Protein AF-A0AAF0BVF0-F1 (afdb_monomer_lite)

Foldseek 3Di:
DPDDLQLLADDLVLLVLLCVQLVHDLQDWLLRLLQSCLQRAWAWPQQVVVQLVVVHQRDQLHLRVLSCLSSVCVVVVHFHEHHYQRNQASVSSNNNVSSVKRKFKFKKAWDDPPGFPGDIHIWIWTATPVGIWIGRSNQSDIWHEADPAQDWTDDQQKIKHQDPDPVRWIKIWGGDQQDPDITIITTPGGGDHSVRSSVSSVCCSPGDPRPPWIKIWRNHPQKIKMKTADPVAWIKIWIFGDPDRRHRGDTPIDTGRHDVRRQCVSCVVSVGRHD

Secondary structure (DSSP, 8-state):
-PPPS-TT---HHHHHHHHHHHT--TTS-HHHHHHHHHHHS-EESHHHHHHHHTT-PPS-S-HHHHHHHHHHHHHTTPPBPPB-HHHHHHHHHHHHHHTT--EEEEEEEE-STT--SS-EEEEEEEEETTEEEEEETTTTEEEEPP-STT-EEEETTEEEEE--STT--EEEEE--TTSSS-EEEEEEEEEE-HHHHHHHHHHHHHT----SS-EEEE--SSEEEEEEE-TTS-EEEEEEE--TTT--PPEEEEEESSHHHHHHHHHHHHTS-B-

pLDDT: mean 86.7, std 14.25, range [41.53, 98.56]

Sequence (275 aa):
MAPSSHPWRIDPGPARDLADLVGWDPTGGVRDLLGALADQVPAGTTAKLEAVAAGAVPPGADPAAVAARILGDRAAARPSPSWSCWALSTVMAALLDLGGRPAVVAALRRVDDRAPAVDLHSVVLTVDDDGPVVCDPYFATAMPGPGEEGREGVHRGARAVRGDEADGRWTYEVTRGWWTGPLRYRVLAPTCDRDDVAALCAVSVTHTGVPPGPCAAFWRTPVAVDAFVHREGGAAVREWRRDGAQGAGEAVRTEHPDWPAAAADLGRRVGVAVA

Structure (mmCIF, N/CA/C/O backbone):
data_AF-A0AAF0BVF0-F1
#
_entry.id   AF-A0AAF0BVF0-F1
#
loop_
_atom_site.group_PDB
_atom_site.id
_atom_site.type_symbol
_atom_site.label_atom_id
_atom_site.label_alt_id
_atom_site.label_comp_id
_atom_site.label_asym_id
_atom_site.label_entity_id
_atom_site.label_seq_id
_atom_site.pdbx_PDB_ins_code
_atom_site.Cartn_x
_atom_site.Cartn_y
_atom_site.Cartn_z
_atom_site.occupancy
_atom_site.B_iso_or_equiv
_atom_site.auth_seq_id
_atom_site.auth_comp_id
_atom_site.auth_asym_id
_atom_site.auth_atom_id
_atom_site.pdbx_PDB_model_num
ATOM 1 N N . MET A 1 1 ? -25.095 -11.048 15.382 1.00 41.53 1 MET A N 1
ATOM 2 C CA . MET A 1 1 ? -23.772 -11.347 15.972 1.00 41.53 1 MET A CA 1
ATOM 3 C C . MET A 1 1 ? -23.073 -10.027 16.209 1.00 41.53 1 MET A C 1
ATOM 5 O O . MET A 1 1 ? -23.153 -9.181 15.329 1.00 41.53 1 MET A O 1
ATOM 9 N N . ALA A 1 2 ? -22.450 -9.823 17.369 1.00 42.38 2 ALA A N 1
ATOM 10 C CA . ALA A 1 2 ? -21.551 -8.684 17.531 1.00 42.38 2 ALA A CA 1
ATOM 11 C C . ALA A 1 2 ? -20.332 -8.905 16.613 1.00 42.38 2 ALA A C 1
ATOM 13 O O . ALA A 1 2 ? -19.835 -10.036 16.574 1.00 42.38 2 ALA A O 1
ATOM 14 N N . PRO A 1 3 ? -19.886 -7.903 15.840 1.00 52.34 3 PRO A N 1
ATOM 15 C CA . PRO A 1 3 ? -18.684 -8.044 15.029 1.00 52.34 3 PRO A CA 1
ATOM 16 C C . PRO A 1 3 ? -17.488 -8.384 15.929 1.00 52.34 3 PRO A C 1
ATOM 18 O O . PRO A 1 3 ? -17.383 -7.878 17.048 1.00 52.34 3 PRO A O 1
ATOM 21 N N . SER A 1 4 ? -16.611 -9.273 15.450 1.00 59.19 4 SER A N 1
ATOM 22 C CA . SER A 1 4 ? -15.326 -9.561 16.099 1.00 59.19 4 SER A CA 1
ATOM 23 C C . SER A 1 4 ? -14.601 -8.245 16.370 1.00 59.19 4 SER A C 1
ATOM 25 O O . SER A 1 4 ? -14.493 -7.415 15.470 1.00 59.19 4 SER A O 1
ATOM 27 N N . SER A 1 5 ? -14.061 -8.063 17.577 1.00 69.62 5 SER A N 1
ATOM 28 C CA . SER A 1 5 ? -13.232 -6.896 17.904 1.00 69.62 5 SER A CA 1
ATOM 29 C C . SER A 1 5 ? -11.911 -6.856 17.120 1.00 69.62 5 SER A C 1
ATOM 31 O O . SER A 1 5 ? -11.193 -5.866 17.201 1.00 69.62 5 SER A O 1
ATOM 33 N N . HIS A 1 6 ? -11.605 -7.913 16.353 1.00 82.38 6 HIS A N 1
ATOM 34 C CA . HIS A 1 6 ? -10.355 -8.105 15.618 1.00 82.38 6 HIS A CA 1
ATOM 35 C C . HIS A 1 6 ? -10.608 -8.724 14.223 1.00 82.38 6 HIS A C 1
ATOM 37 O O . HIS A 1 6 ? -10.237 -9.877 13.979 1.00 82.38 6 HIS A O 1
ATOM 43 N N . PRO A 1 7 ? -11.273 -8.016 13.288 1.00 87.62 7 PRO A N 1
ATOM 44 C CA . PRO A 1 7 ? -11.649 -8.574 11.978 1.00 87.62 7 PRO A CA 1
ATOM 45 C C . PRO A 1 7 ? -10.440 -8.899 11.076 1.00 87.62 7 PRO A C 1
ATOM 47 O O . PRO A 1 7 ? -10.522 -9.740 10.173 1.00 87.62 7 PRO A O 1
ATOM 50 N N . TRP A 1 8 ? -9.295 -8.274 11.359 1.00 95.00 8 TRP A N 1
ATOM 51 C CA . TRP A 1 8 ? -8.063 -8.379 10.574 1.00 95.00 8 TRP A CA 1
ATOM 52 C C . TRP A 1 8 ? -7.005 -9.289 11.192 1.00 95.00 8 TRP A C 1
ATOM 54 O O . TRP A 1 8 ? -5.929 -9.425 10.621 1.00 95.00 8 TRP A O 1
ATOM 64 N N . ARG A 1 9 ? -7.300 -9.937 12.326 1.00 95.12 9 ARG A N 1
ATOM 65 C CA . ARG A 1 9 ? -6.354 -10.846 12.979 1.00 95.12 9 ARG A CA 1
ATOM 66 C C . ARG A 1 9 ? -5.909 -11.955 12.024 1.00 95.12 9 ARG A C 1
ATOM 68 O O . ARG A 1 9 ? -6.737 -12.592 11.363 1.00 95.12 9 ARG A O 1
ATOM 75 N N . ILE A 1 10 ? -4.604 -12.199 12.017 1.00 96.56 10 ILE A N 1
ATOM 76 C CA . ILE A 1 10 ? -3.959 -13.359 11.396 1.00 96.56 10 ILE A CA 1
ATOM 77 C C . ILE A 1 10 ? -3.232 -14.166 12.475 1.00 96.56 10 ILE A C 1
ATOM 79 O O . ILE A 1 10 ? -3.152 -13.741 13.631 1.00 96.56 10 ILE A O 1
ATOM 83 N N . ASP A 1 11 ? -2.706 -15.332 12.109 1.00 97.00 11 ASP A N 1
ATOM 84 C CA . ASP A 1 11 ? -1.968 -16.171 13.049 1.00 97.00 11 ASP A CA 1
ATOM 85 C C . ASP A 1 11 ? -0.745 -15.427 13.632 1.00 97.00 11 ASP A C 1
ATOM 87 O O . ASP A 1 11 ? 0.019 -14.814 12.877 1.00 97.00 11 ASP A O 1
ATOM 91 N N . PRO A 1 12 ? -0.500 -15.495 14.960 1.00 95.81 12 PRO A N 1
ATOM 92 C CA . PRO A 1 12 ? 0.579 -14.737 15.597 1.00 95.81 12 PRO A CA 1
ATOM 93 C C . PRO A 1 12 ? 1.987 -15.054 15.082 1.00 95.81 12 PRO A C 1
ATOM 95 O O . PRO A 1 12 ? 2.851 -14.188 15.153 1.00 95.81 12 PRO A O 1
ATOM 98 N N . GLY A 1 13 ? 2.234 -16.277 14.598 1.00 97.62 13 GLY A N 1
ATOM 99 C CA . GLY A 1 13 ? 3.525 -16.670 14.019 1.00 97.62 13 GLY A CA 1
ATOM 100 C C . GLY A 1 13 ? 3.843 -15.857 12.760 1.00 97.62 13 GLY A C 1
ATOM 101 O O . GLY A 1 13 ? 4.721 -15.001 12.821 1.00 97.62 13 GLY A O 1
ATOM 102 N N . PRO A 1 14 ? 3.064 -16.016 11.673 1.00 97.25 14 PRO A N 1
ATOM 103 C CA . PRO A 1 14 ? 3.213 -15.203 10.465 1.00 97.25 14 PRO A CA 1
ATOM 104 C C . PRO A 1 14 ? 3.162 -13.690 10.711 1.00 97.25 14 PRO A C 1
ATOM 106 O O . PRO A 1 14 ? 3.867 -12.942 10.039 1.00 97.25 14 PRO A O 1
ATOM 109 N N . ALA A 1 15 ? 2.356 -13.219 11.672 1.00 97.69 15 ALA A N 1
ATOM 110 C CA . ALA A 1 15 ? 2.331 -11.803 12.034 1.00 97.69 15 ALA A CA 1
ATOM 111 C C . ALA A 1 15 ? 3.684 -11.319 12.583 1.00 97.69 15 ALA A C 1
ATOM 113 O O . ALA A 1 15 ? 4.145 -10.247 12.196 1.00 97.69 15 ALA A O 1
ATOM 114 N N . ARG A 1 16 ? 4.325 -12.101 13.464 1.00 98.31 16 ARG A N 1
ATOM 115 C CA . ARG A 1 16 ? 5.659 -11.791 14.003 1.00 98.31 16 ARG A CA 1
ATOM 116 C C . ARG A 1 16 ? 6.731 -11.883 12.931 1.00 98.31 16 ARG A C 1
ATOM 118 O O . ARG A 1 16 ? 7.514 -10.955 12.813 1.00 98.31 16 ARG A O 1
ATOM 125 N N . ASP A 1 17 ? 6.702 -12.926 12.105 1.00 98.38 17 ASP A N 1
ATOM 126 C CA . ASP A 1 17 ? 7.657 -13.071 11.002 1.00 98.38 17 ASP A CA 1
ATOM 127 C C . ASP A 1 17 ? 7.577 -11.874 10.041 1.00 98.38 17 ASP A C 1
ATOM 129 O O . ASP A 1 17 ? 8.594 -11.386 9.547 1.00 98.38 17 ASP A O 1
ATOM 133 N N . LEU A 1 18 ? 6.363 -11.372 9.783 1.00 98.38 18 LEU A N 1
ATOM 134 C CA . LEU A 1 18 ? 6.165 -10.185 8.961 1.00 98.38 18 LEU A CA 1
ATOM 135 C C . LEU A 1 18 ? 6.635 -8.907 9.667 1.00 98.38 18 LEU A C 1
ATOM 137 O O . LEU A 1 18 ? 7.256 -8.074 9.011 1.00 98.38 18 LEU A O 1
ATOM 141 N N . ALA A 1 19 ? 6.373 -8.757 10.969 1.00 98.31 19 ALA A N 1
ATOM 142 C CA . ALA A 1 19 ? 6.888 -7.645 11.772 1.00 98.31 19 ALA A CA 1
ATOM 143 C C . ALA A 1 19 ? 8.429 -7.608 11.753 1.00 98.31 19 ALA A C 1
ATOM 145 O O . ALA A 1 19 ? 9.016 -6.569 11.447 1.00 98.31 19 ALA A O 1
ATOM 146 N N . ASP A 1 20 ? 9.073 -8.759 11.954 1.00 98.19 20 ASP A N 1
ATOM 147 C CA . ASP A 1 20 ? 10.526 -8.924 11.893 1.00 98.19 20 ASP A CA 1
ATOM 148 C C . ASP A 1 20 ? 11.070 -8.611 10.491 1.00 98.19 20 ASP A C 1
ATOM 150 O O . ASP A 1 20 ? 12.070 -7.904 10.355 1.00 98.19 20 ASP A O 1
ATOM 154 N N . LEU A 1 21 ? 10.393 -9.081 9.432 1.00 97.31 21 LEU A N 1
ATOM 155 C CA . LEU A 1 21 ? 10.769 -8.802 8.043 1.00 97.31 21 LEU A CA 1
ATOM 156 C C . LEU A 1 21 ? 10.768 -7.305 7.746 1.00 97.31 21 LEU A C 1
ATOM 158 O O . LEU A 1 21 ? 11.687 -6.822 7.081 1.00 97.31 21 LEU A O 1
ATOM 162 N N . VAL A 1 22 ? 9.737 -6.582 8.196 1.00 96.50 22 VAL A N 1
ATOM 163 C CA . VAL A 1 22 ? 9.644 -5.137 7.949 1.00 96.50 22 VAL A CA 1
ATOM 164 C C . VAL A 1 22 ? 10.507 -4.320 8.916 1.00 96.50 22 VAL A C 1
ATOM 166 O O . VAL A 1 22 ? 10.733 -3.138 8.673 1.00 96.50 22 VAL A O 1
ATOM 169 N N . GLY A 1 23 ? 11.026 -4.945 9.979 1.00 97.19 23 GLY A N 1
ATOM 170 C CA . GLY A 1 23 ? 11.833 -4.296 11.011 1.00 97.19 23 GLY A CA 1
ATOM 171 C C . GLY A 1 23 ? 11.006 -3.484 12.009 1.00 97.19 23 GLY A C 1
ATOM 172 O O . GLY A 1 23 ? 11.482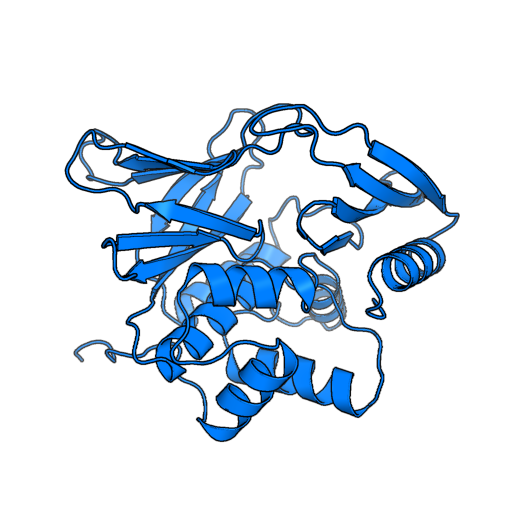 -2.464 12.504 1.00 97.19 23 GLY A O 1
ATOM 173 N N . TRP A 1 24 ? 9.767 -3.900 12.282 1.00 97.75 24 TRP A N 1
ATOM 174 C CA . TRP A 1 24 ? 8.877 -3.237 13.233 1.00 97.75 24 TRP A CA 1
ATOM 175 C C . TRP A 1 24 ? 8.777 -4.012 14.552 1.00 97.75 24 TRP A C 1
ATOM 177 O O . TRP A 1 24 ? 8.473 -5.202 14.562 1.00 97.75 24 TRP A O 1
ATOM 187 N N . ASP A 1 25 ? 8.978 -3.314 15.670 1.00 97.19 25 ASP A N 1
ATOM 188 C CA . ASP A 1 25 ? 8.703 -3.830 17.013 1.00 97.19 25 ASP A CA 1
ATOM 189 C C . ASP A 1 25 ? 7.198 -3.687 17.319 1.00 97.19 25 ASP A C 1
ATOM 191 O O . ASP A 1 25 ? 6.697 -2.561 17.278 1.00 97.19 25 ASP A O 1
ATOM 195 N N . PRO A 1 26 ? 6.465 -4.761 17.678 1.00 96.00 26 PRO A N 1
ATOM 196 C CA . PR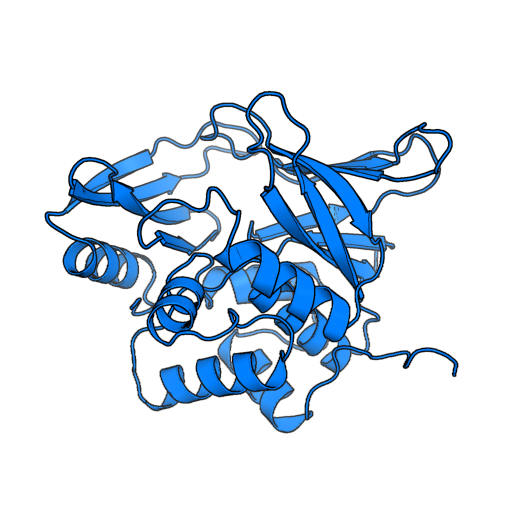O A 1 26 ? 5.041 -4.680 18.020 1.00 96.00 26 PRO A CA 1
ATOM 197 C C . PRO A 1 26 ? 4.692 -3.697 19.149 1.00 96.00 26 PRO A C 1
ATOM 199 O O . PRO A 1 26 ? 3.552 -3.227 19.236 1.00 96.00 26 PRO A O 1
ATOM 202 N N . THR A 1 27 ? 5.658 -3.365 20.009 1.00 95.06 27 THR A N 1
ATOM 203 C CA . THR A 1 27 ? 5.507 -2.338 21.049 1.00 95.06 27 THR A CA 1
ATOM 204 C C . THR A 1 27 ? 5.656 -0.911 20.507 1.00 95.06 27 THR A C 1
ATOM 206 O O . THR A 1 27 ? 5.121 0.020 21.107 1.00 95.06 27 THR A O 1
ATOM 209 N N . GLY A 1 28 ? 6.284 -0.732 19.340 1.00 93.50 28 GLY A N 1
ATOM 210 C CA . GLY A 1 28 ? 6.480 0.552 18.660 1.00 93.50 28 GLY A CA 1
ATOM 211 C C . GLY A 1 28 ? 5.188 1.169 18.121 1.00 93.50 28 GLY A C 1
ATOM 212 O O . GLY A 1 28 ? 4.165 0.494 17.998 1.00 93.50 28 GLY A O 1
ATOM 213 N N . GLY A 1 29 ? 5.226 2.466 17.806 1.00 92.88 29 GLY A N 1
ATOM 214 C CA . GLY A 1 29 ? 4.040 3.254 17.467 1.00 92.88 29 GLY A CA 1
ATOM 215 C C . GLY A 1 29 ? 3.482 2.979 16.068 1.00 92.88 29 GLY A C 1
ATOM 216 O O . GLY A 1 29 ? 4.105 2.336 15.218 1.00 92.88 29 GLY A O 1
ATOM 217 N N . VAL A 1 30 ? 2.299 3.533 15.791 1.00 93.38 30 VAL A N 1
ATOM 218 C CA . VAL A 1 30 ? 1.626 3.381 14.487 1.00 93.38 30 VAL A CA 1
ATOM 219 C C . VAL A 1 30 ? 2.464 3.981 13.350 1.00 93.38 30 VAL A C 1
ATOM 221 O O . VAL A 1 30 ? 2.533 3.432 12.247 1.00 93.38 30 VAL A O 1
ATOM 224 N N . ARG A 1 31 ? 3.128 5.109 13.622 1.00 91.69 31 ARG A N 1
ATOM 225 C CA . ARG A 1 31 ? 4.006 5.789 12.659 1.00 91.69 31 ARG A CA 1
ATOM 226 C C . ARG A 1 31 ? 5.276 4.992 12.360 1.00 91.69 31 ARG A C 1
ATOM 228 O O . ARG A 1 31 ? 5.744 5.040 11.224 1.00 91.69 31 ARG A O 1
ATOM 235 N N . ASP A 1 32 ? 5.785 4.243 13.335 1.00 93.56 32 ASP A N 1
ATOM 236 C CA . ASP A 1 32 ? 6.964 3.390 13.158 1.00 93.56 32 ASP A CA 1
ATOM 237 C C . ASP A 1 32 ? 6.633 2.213 12.237 1.00 93.56 32 ASP A C 1
ATOM 239 O O . ASP A 1 32 ? 7.362 1.961 11.278 1.00 93.56 32 ASP A O 1
ATOM 243 N N . LEU A 1 33 ? 5.478 1.565 12.447 1.00 96.44 33 LEU A N 1
ATOM 244 C CA . LEU A 1 33 ? 4.973 0.521 11.547 1.00 96.44 33 LEU A CA 1
ATOM 245 C C . LEU A 1 33 ? 4.795 1.044 10.119 1.00 96.44 33 LEU A C 1
ATOM 247 O O . LEU A 1 33 ? 5.181 0.390 9.152 1.00 96.44 33 LEU A O 1
ATOM 251 N N . LEU A 1 34 ? 4.199 2.230 9.980 1.00 94.88 34 LEU A N 1
ATOM 252 C CA . LEU A 1 34 ? 3.988 2.853 8.680 1.00 94.88 34 LEU A CA 1
ATOM 253 C C . LEU A 1 34 ? 5.314 3.086 7.939 1.00 94.88 34 LEU A C 1
ATOM 255 O O . LEU A 1 34 ? 5.397 2.808 6.744 1.00 94.88 34 LEU A O 1
ATOM 259 N N . GLY A 1 35 ? 6.332 3.592 8.643 1.00 92.50 35 GLY A N 1
ATOM 260 C CA . GLY A 1 35 ? 7.675 3.785 8.094 1.00 92.50 35 GLY A CA 1
ATOM 261 C C . GLY A 1 35 ? 8.317 2.463 7.674 1.00 92.50 35 GLY A C 1
ATOM 262 O O . GLY A 1 35 ? 8.747 2.334 6.531 1.00 92.50 35 GLY A O 1
ATOM 263 N N . ALA A 1 36 ? 8.283 1.462 8.555 1.00 95.38 36 ALA A N 1
ATOM 264 C CA . ALA A 1 36 ? 8.804 0.121 8.296 1.00 95.38 36 ALA A CA 1
ATOM 265 C C . ALA A 1 36 ? 8.169 -0.529 7.050 1.00 95.38 36 ALA A C 1
ATOM 267 O O . ALA A 1 36 ? 8.873 -1.026 6.168 1.00 95.38 36 ALA A O 1
ATOM 268 N N . LEU A 1 37 ? 6.838 -0.457 6.922 1.00 96.06 37 LEU A N 1
ATOM 269 C CA . LEU A 1 37 ? 6.127 -0.935 5.732 1.00 96.06 37 LEU A CA 1
ATOM 270 C C . LEU A 1 37 ? 6.532 -0.160 4.475 1.00 96.06 37 LEU A C 1
ATOM 272 O O . LEU A 1 37 ? 6.843 -0.784 3.463 1.00 96.06 37 LEU A O 1
ATOM 276 N N . ALA A 1 38 ? 6.561 1.174 4.531 1.00 93.50 38 ALA A N 1
ATOM 277 C CA . ALA A 1 38 ? 6.923 2.017 3.388 1.00 93.50 38 ALA A CA 1
ATOM 278 C C . ALA A 1 38 ? 8.368 1.796 2.910 1.00 93.50 38 ALA A C 1
ATOM 280 O O . ALA A 1 38 ? 8.673 1.995 1.728 1.00 93.50 38 ALA A O 1
ATOM 281 N N . ASP A 1 39 ? 9.249 1.378 3.819 1.00 92.88 39 ASP A N 1
ATOM 282 C CA . ASP A 1 39 ? 10.631 1.051 3.510 1.00 92.88 39 ASP A CA 1
ATOM 283 C C . ASP A 1 39 ? 10.767 -0.338 2.877 1.00 92.88 39 ASP A C 1
ATOM 285 O O . ASP A 1 39 ? 11.573 -0.498 1.960 1.00 92.88 39 ASP A O 1
ATOM 289 N N . GLN A 1 40 ? 9.984 -1.331 3.301 1.00 95.00 40 GLN A N 1
ATOM 290 C CA . GLN A 1 40 ? 10.216 -2.733 2.923 1.00 95.00 40 GLN A CA 1
ATOM 291 C C . GLN A 1 40 ? 9.231 -3.289 1.889 1.00 95.00 40 GLN A C 1
ATOM 293 O O . GLN A 1 40 ? 9.578 -4.220 1.161 1.00 95.00 40 GLN A O 1
ATOM 298 N N . VAL A 1 41 ? 8.028 -2.724 1.780 1.00 96.38 41 VAL A N 1
ATOM 299 C CA . VAL A 1 41 ? 6.941 -3.268 0.958 1.00 96.38 41 VAL A CA 1
ATOM 300 C C . VAL A 1 41 ? 6.514 -2.240 -0.099 1.00 96.38 41 VAL A C 1
ATOM 302 O O . VAL A 1 41 ? 5.985 -1.186 0.256 1.00 96.38 41 VAL A O 1
ATOM 305 N N . PRO A 1 42 ? 6.707 -2.513 -1.405 1.00 96.62 42 PRO A N 1
ATOM 306 C CA . PRO A 1 42 ? 6.350 -1.555 -2.445 1.00 96.62 42 PRO A CA 1
ATOM 307 C C . PRO A 1 42 ? 4.832 -1.388 -2.568 1.00 96.62 42 PRO A C 1
ATOM 309 O O . PRO A 1 42 ? 4.094 -2.364 -2.717 1.00 96.62 42 PRO A O 1
ATOM 312 N N . ALA A 1 43 ? 4.368 -0.141 -2.609 1.00 95.69 43 ALA A N 1
ATOM 313 C CA . ALA A 1 43 ? 2.993 0.202 -2.962 1.00 95.69 43 ALA A CA 1
ATOM 314 C C . ALA A 1 43 ? 2.840 0.262 -4.488 1.00 95.69 43 ALA A C 1
ATOM 316 O O . ALA A 1 43 ? 3.687 0.827 -5.176 1.00 95.69 43 ALA A O 1
ATOM 317 N N . GLY A 1 44 ? 1.778 -0.310 -5.051 1.00 94.44 44 GLY A N 1
ATOM 318 C CA . GLY A 1 44 ? 1.553 -0.274 -6.495 1.00 94.44 44 GLY A CA 1
ATOM 319 C C . GLY A 1 44 ? 0.541 -1.294 -6.999 1.00 94.44 44 GLY A C 1
ATOM 320 O O . GLY A 1 44 ? -0.454 -1.589 -6.336 1.00 94.44 44 GLY A O 1
ATOM 321 N N . THR A 1 45 ? 0.751 -1.779 -8.223 1.00 93.44 45 THR A N 1
ATOM 322 C CA . THR A 1 45 ? -0.279 -2.494 -8.988 1.00 93.44 45 THR A CA 1
ATOM 323 C C . THR A 1 45 ? 0.117 -3.884 -9.473 1.00 93.44 45 THR A C 1
ATOM 325 O O . THR A 1 45 ? -0.762 -4.575 -9.986 1.00 93.44 45 THR A O 1
ATOM 328 N N . THR A 1 46 ? 1.363 -4.348 -9.327 1.00 95.19 46 THR A N 1
ATOM 329 C CA . THR A 1 46 ? 1.779 -5.595 -10.000 1.00 95.19 46 THR A CA 1
ATOM 330 C C . THR A 1 46 ? 1.086 -6.832 -9.430 1.00 95.19 46 THR A C 1
ATOM 332 O O . THR A 1 46 ? 0.557 -7.619 -10.213 1.00 95.19 46 THR A O 1
ATOM 335 N N . ALA A 1 47 ? 0.907 -6.939 -8.105 1.00 95.44 47 ALA A N 1
ATOM 336 C CA . ALA A 1 47 ? 0.129 -8.034 -7.503 1.00 95.44 47 ALA A CA 1
ATOM 337 C C . ALA A 1 47 ? -1.337 -8.043 -7.978 1.00 95.44 47 ALA A C 1
ATOM 339 O O . ALA A 1 47 ? -1.951 -9.097 -8.152 1.00 95.44 47 ALA A O 1
ATOM 340 N N . LYS A 1 48 ? -1.913 -6.853 -8.197 1.00 92.56 48 LYS A N 1
ATOM 341 C CA . LYS A 1 48 ? -3.267 -6.703 -8.743 1.00 92.56 48 LYS A CA 1
ATOM 342 C C . LYS A 1 48 ? -3.322 -7.168 -10.200 1.00 92.56 48 LYS A C 1
ATOM 344 O O . LYS A 1 48 ? -4.237 -7.903 -10.556 1.00 92.56 48 LYS A O 1
ATOM 349 N N . LEU A 1 49 ? -2.375 -6.734 -11.030 1.00 92.00 49 LEU A N 1
ATOM 350 C CA . LEU A 1 49 ? -2.325 -7.081 -12.453 1.00 92.00 49 LEU A CA 1
ATOM 351 C C . LEU A 1 49 ? -2.144 -8.587 -12.664 1.00 92.00 49 LEU A C 1
ATOM 353 O O . LEU A 1 49 ? -2.816 -9.157 -13.518 1.00 92.00 49 LEU A O 1
ATOM 357 N N . GLU A 1 50 ? -1.313 -9.239 -11.852 1.00 93.19 50 GLU A N 1
ATOM 358 C CA . GLU A 1 50 ? -1.167 -10.699 -11.857 1.00 93.19 50 GLU A CA 1
ATOM 359 C C . GLU A 1 50 ? -2.482 -11.418 -11.532 1.00 93.19 50 GLU A C 1
ATOM 361 O O . GLU A 1 50 ? -2.861 -12.353 -12.236 1.00 93.19 50 GLU A O 1
ATOM 366 N N . ALA A 1 51 ? -3.205 -10.969 -10.499 1.00 92.88 51 ALA A N 1
ATOM 367 C CA . ALA A 1 51 ? -4.501 -11.546 -10.146 1.00 92.88 51 ALA A CA 1
ATOM 368 C C . ALA A 1 51 ? -5.518 -11.382 -11.285 1.00 92.88 51 ALA A C 1
ATOM 370 O O . ALA A 1 51 ? -6.187 -12.346 -11.651 1.00 92.88 51 ALA A O 1
ATOM 371 N N . VAL A 1 52 ? -5.581 -10.196 -11.903 1.00 90.69 52 VAL A N 1
ATOM 372 C CA . VAL A 1 52 ? -6.454 -9.942 -13.061 1.00 90.69 52 VAL A CA 1
ATOM 373 C C . VAL A 1 52 ? -6.086 -10.844 -14.240 1.00 90.69 52 VAL A C 1
ATOM 375 O O . VAL A 1 52 ? -6.975 -11.440 -14.847 1.00 90.69 52 VAL A O 1
ATOM 378 N N . ALA A 1 53 ? -4.794 -10.993 -14.544 1.00 90.50 53 ALA A N 1
ATOM 379 C CA . ALA A 1 53 ? -4.322 -11.880 -15.606 1.00 90.50 53 ALA A CA 1
ATOM 380 C C . ALA A 1 53 ? -4.689 -13.353 -15.346 1.00 90.50 53 ALA A C 1
ATOM 382 O O . ALA A 1 53 ? -4.949 -14.097 -16.289 1.00 90.50 53 ALA A O 1
ATOM 383 N N . ALA A 1 54 ? -4.767 -13.757 -14.075 1.00 92.06 54 ALA A N 1
ATOM 384 C CA . ALA A 1 54 ? -5.220 -15.080 -13.652 1.00 92.06 54 ALA A CA 1
ATOM 385 C C . ALA A 1 54 ? -6.756 -15.223 -13.557 1.00 92.06 54 ALA A C 1
ATOM 387 O O . ALA A 1 54 ? -7.240 -16.284 -13.166 1.00 92.06 54 ALA A O 1
ATOM 388 N N . GLY A 1 55 ? -7.534 -14.183 -13.884 1.00 91.00 55 GLY A N 1
ATOM 389 C CA . GLY A 1 55 ? -8.995 -14.193 -13.741 1.00 91.00 55 GLY A CA 1
ATOM 390 C C . GLY A 1 55 ? -9.477 -14.204 -12.284 1.00 91.00 55 GLY A C 1
ATOM 391 O O . GLY A 1 55 ? -10.584 -14.662 -12.008 1.00 91.00 55 GLY A O 1
ATOM 392 N N . ALA A 1 56 ? -8.649 -13.728 -11.352 1.00 92.44 56 ALA A N 1
ATOM 393 C CA . ALA A 1 56 ? -8.908 -13.718 -9.918 1.00 92.44 56 ALA A CA 1
ATOM 394 C C . ALA A 1 56 ? -9.190 -12.304 -9.381 1.00 92.44 56 ALA A C 1
ATOM 396 O O . ALA A 1 56 ? -8.850 -11.287 -9.991 1.00 92.44 56 ALA A O 1
ATOM 397 N N . VAL A 1 57 ? -9.791 -12.241 -8.190 1.00 92.31 57 VAL A N 1
ATOM 398 C CA . VAL A 1 57 ? -9.941 -10.987 -7.442 1.00 92.31 57 VAL A CA 1
ATOM 399 C C . VAL A 1 57 ? -8.571 -10.562 -6.890 1.00 92.31 57 VAL A C 1
ATOM 401 O O . VAL A 1 57 ? -7.853 -11.403 -6.344 1.00 92.31 57 VAL A O 1
ATOM 404 N N . PRO A 1 58 ? -8.188 -9.278 -7.005 1.00 93.12 58 PRO A N 1
ATOM 405 C CA . PRO A 1 58 ? -6.944 -8.764 -6.458 1.00 93.12 58 PRO A CA 1
ATOM 406 C C . PRO A 1 58 ? -6.803 -9.039 -4.958 1.00 93.12 58 PRO A C 1
ATOM 408 O O . PRO A 1 58 ? -7.791 -8.948 -4.222 1.00 93.12 58 PRO A O 1
ATOM 411 N N . PRO A 1 59 ? -5.577 -9.317 -4.482 1.00 94.44 59 PRO A N 1
ATOM 412 C CA . PRO A 1 59 ? -5.337 -9.542 -3.067 1.00 94.44 59 PRO A CA 1
ATOM 413 C C . PRO A 1 59 ? -5.670 -8.282 -2.262 1.00 94.44 59 PRO A C 1
ATOM 415 O O . PRO A 1 59 ? -5.340 -7.163 -2.662 1.00 94.44 59 PRO A O 1
ATOM 418 N N . GLY A 1 60 ? -6.320 -8.476 -1.118 1.00 95.56 60 GLY A N 1
ATOM 419 C CA . GLY A 1 60 ? -6.692 -7.391 -0.212 1.00 95.56 60 GLY A CA 1
ATOM 420 C C . GLY A 1 60 ? -7.549 -7.857 0.956 1.00 95.56 60 GLY A C 1
ATOM 421 O O . GLY A 1 60 ? -7.274 -7.489 2.088 1.00 95.56 60 GLY A O 1
ATOM 422 N N . ALA A 1 61 ? -8.534 -8.721 0.701 1.00 97.00 61 ALA A N 1
ATOM 423 C CA . ALA A 1 61 ? -9.485 -9.177 1.721 1.00 97.00 61 ALA A CA 1
ATOM 424 C C . ALA A 1 61 ? -8.901 -10.175 2.737 1.00 97.00 61 ALA A C 1
ATOM 426 O O . ALA A 1 61 ? -9.403 -10.286 3.854 1.00 97.00 61 ALA A O 1
ATOM 427 N N . ASP A 1 62 ? -7.846 -10.895 2.351 1.00 97.75 62 ASP A N 1
ATOM 428 C CA . ASP A 1 62 ? -7.175 -11.890 3.185 1.00 97.75 62 ASP A CA 1
ATOM 429 C C . ASP A 1 62 ? -5.743 -11.435 3.525 1.00 97.75 62 ASP A C 1
ATOM 431 O O . ASP A 1 62 ? -4.811 -11.690 2.752 1.00 97.75 62 ASP A O 1
ATOM 435 N N . PRO A 1 63 ? -5.537 -10.752 4.669 1.00 97.88 63 PRO A N 1
ATOM 436 C CA . PRO A 1 63 ? -4.202 -10.330 5.081 1.00 97.88 63 PRO A CA 1
ATOM 437 C C . PRO A 1 63 ? -3.262 -11.505 5.381 1.00 97.88 63 PRO A C 1
ATOM 439 O O . PRO A 1 63 ? -2.050 -11.335 5.263 1.00 97.88 63 PRO A O 1
ATOM 442 N N . ALA A 1 64 ? -3.773 -12.697 5.721 1.00 98.25 64 ALA A N 1
ATOM 443 C CA . ALA A 1 64 ? -2.927 -13.863 5.976 1.00 98.25 64 ALA A CA 1
ATOM 444 C C . ALA A 1 64 ? -2.316 -14.381 4.669 1.00 98.25 64 ALA A C 1
ATOM 446 O O . ALA A 1 64 ? -1.115 -14.646 4.615 1.00 98.25 64 ALA A O 1
ATOM 447 N N . ALA A 1 65 ? -3.108 -14.445 3.595 1.00 97.88 65 ALA A N 1
ATOM 448 C CA . ALA A 1 65 ? -2.608 -14.798 2.267 1.00 97.88 65 ALA A CA 1
ATOM 449 C C . ALA A 1 65 ? -1.595 -13.769 1.734 1.00 97.88 65 ALA A C 1
ATOM 451 O O . ALA A 1 65 ? -0.574 -14.150 1.157 1.00 97.88 65 ALA A O 1
ATOM 452 N N . VAL A 1 66 ? -1.842 -12.471 1.958 1.00 98.25 66 VAL A N 1
ATOM 453 C CA . VAL A 1 66 ? -0.891 -11.407 1.590 1.00 98.25 66 VAL A CA 1
ATOM 454 C C . VAL A 1 66 ? 0.419 -11.560 2.368 1.00 98.25 66 VAL A C 1
ATOM 456 O O . VAL A 1 66 ? 1.485 -11.593 1.754 1.00 98.25 66 VAL A O 1
ATOM 459 N N . ALA A 1 67 ? 0.353 -11.724 3.694 1.00 98.25 67 ALA A N 1
ATOM 460 C CA . ALA A 1 67 ? 1.524 -11.924 4.547 1.00 98.25 67 ALA A CA 1
ATOM 461 C C . ALA A 1 67 ? 2.328 -13.168 4.139 1.00 98.25 67 ALA A C 1
ATOM 463 O O . ALA A 1 67 ? 3.542 -13.087 3.950 1.00 98.25 67 ALA A O 1
ATOM 464 N N . ALA A 1 68 ? 1.651 -14.301 3.928 1.00 98.25 68 ALA A N 1
ATOM 465 C CA . ALA A 1 68 ? 2.278 -15.545 3.493 1.00 98.25 68 ALA A CA 1
ATOM 466 C C . ALA A 1 68 ? 3.001 -15.384 2.150 1.00 98.25 68 ALA A C 1
ATOM 468 O O . ALA A 1 68 ? 4.110 -15.894 1.981 1.00 98.25 68 ALA A O 1
ATOM 469 N N . ARG A 1 69 ? 2.411 -14.639 1.206 1.00 97.88 69 ARG A N 1
ATOM 470 C CA . ARG A 1 69 ? 3.055 -14.346 -0.076 1.00 97.88 69 ARG A CA 1
ATOM 471 C C . ARG A 1 69 ? 4.290 -13.460 0.095 1.00 97.88 69 ARG A C 1
ATOM 473 O O . ARG A 1 69 ? 5.333 -13.808 -0.449 1.00 97.88 69 ARG A O 1
ATOM 480 N N . ILE A 1 70 ? 4.212 -12.380 0.875 1.00 97.62 70 ILE A N 1
ATOM 481 C CA . ILE A 1 70 ? 5.366 -11.503 1.154 1.00 97.62 70 ILE A CA 1
ATOM 482 C C . ILE A 1 70 ? 6.522 -12.309 1.765 1.00 97.62 70 ILE A C 1
ATOM 484 O O . ILE A 1 70 ? 7.651 -12.255 1.272 1.00 97.62 70 ILE A O 1
ATOM 488 N N . LEU A 1 71 ? 6.232 -13.098 2.802 1.00 98.00 71 LEU A N 1
ATOM 489 C CA . LEU A 1 71 ? 7.216 -13.935 3.492 1.00 98.00 71 LEU A CA 1
ATOM 490 C C . LEU A 1 71 ? 7.804 -15.006 2.565 1.00 98.00 71 LEU A C 1
ATOM 492 O O . LEU A 1 71 ? 9.021 -15.189 2.514 1.00 98.00 71 LEU A O 1
ATOM 496 N N . GLY A 1 72 ? 6.956 -15.687 1.792 1.00 97.69 72 GLY A N 1
ATOM 497 C CA . GLY A 1 72 ? 7.372 -16.731 0.858 1.00 97.69 72 GLY A CA 1
ATOM 498 C C . GLY A 1 72 ? 8.195 -16.204 -0.319 1.00 97.69 72 GLY A C 1
ATOM 499 O O . GLY A 1 72 ? 9.144 -16.859 -0.752 1.00 97.69 72 GLY A O 1
ATOM 500 N N . ASP A 1 73 ? 7.870 -15.021 -0.844 1.00 96.06 73 ASP A N 1
ATOM 501 C CA . ASP A 1 73 ? 8.663 -14.358 -1.885 1.00 96.06 73 ASP A CA 1
ATOM 502 C C . ASP A 1 73 ? 10.038 -13.960 -1.329 1.00 96.06 73 ASP A C 1
ATOM 504 O O . ASP A 1 73 ? 11.060 -14.250 -1.959 1.00 96.06 73 ASP A O 1
ATOM 508 N N . ARG A 1 74 ? 10.088 -13.421 -0.101 1.00 94.75 74 ARG A N 1
ATOM 509 C CA . ARG A 1 74 ? 11.342 -13.066 0.578 1.00 94.75 74 ARG A CA 1
ATOM 510 C C . ARG A 1 74 ? 12.233 -14.278 0.843 1.00 94.75 74 ARG A C 1
ATOM 512 O O . ARG A 1 74 ? 13.419 -14.229 0.519 1.00 94.75 74 ARG A O 1
ATOM 519 N N . ALA A 1 75 ? 11.677 -15.356 1.392 1.00 96.06 75 ALA A N 1
ATOM 520 C CA . ALA A 1 75 ? 12.416 -16.583 1.693 1.00 96.06 75 ALA A CA 1
ATOM 521 C C . ALA A 1 75 ? 12.991 -17.244 0.428 1.00 96.06 75 ALA A C 1
ATOM 523 O O . ALA A 1 75 ? 14.089 -17.795 0.455 1.00 96.06 75 ALA A O 1
ATOM 524 N N . ALA A 1 76 ? 12.275 -17.143 -0.694 1.00 96.81 76 ALA A N 1
ATOM 525 C CA . ALA A 1 76 ? 12.713 -17.651 -1.991 1.00 96.81 76 ALA A CA 1
ATOM 526 C C . ALA A 1 76 ? 13.600 -16.667 -2.781 1.00 96.81 76 ALA A C 1
ATOM 528 O O . ALA A 1 76 ? 13.902 -16.938 -3.943 1.00 96.81 76 ALA A O 1
ATOM 529 N N . ALA A 1 77 ? 13.979 -15.522 -2.195 1.00 94.62 77 ALA A N 1
ATOM 530 C CA . ALA A 1 77 ? 14.707 -14.438 -2.863 1.00 94.62 77 ALA A CA 1
ATOM 531 C C . ALA A 1 77 ? 14.066 -13.989 -4.195 1.00 94.62 77 ALA A C 1
ATOM 533 O O . ALA A 1 77 ? 14.760 -13.590 -5.134 1.00 94.62 77 ALA A O 1
ATOM 534 N N . ARG A 1 78 ? 12.733 -14.063 -4.288 1.00 96.12 78 ARG A N 1
ATOM 535 C CA . ARG A 1 78 ? 11.976 -13.623 -5.462 1.00 96.12 78 ARG A CA 1
ATOM 536 C C . ARG A 1 78 ? 11.739 -12.112 -5.405 1.00 96.12 78 ARG A C 1
ATOM 538 O O . ARG A 1 78 ? 11.599 -11.563 -4.309 1.00 96.12 78 ARG A O 1
ATOM 545 N N . PRO A 1 79 ? 11.680 -11.432 -6.563 1.00 95.56 79 PRO A N 1
ATOM 546 C CA . PRO A 1 79 ? 11.269 -10.037 -6.607 1.00 95.56 79 PRO A CA 1
ATOM 547 C C . PRO A 1 79 ? 9.884 -9.856 -5.979 1.00 95.56 79 PRO A C 1
ATOM 549 O O . PRO A 1 79 ? 8.976 -10.651 -6.216 1.00 95.56 79 PRO A O 1
ATOM 552 N N . SER A 1 80 ? 9.740 -8.820 -5.158 1.00 94.81 80 SER A N 1
ATOM 553 C CA . SER A 1 80 ? 8.485 -8.497 -4.492 1.00 94.81 80 SER A CA 1
ATOM 554 C C . SER A 1 80 ? 7.518 -7.868 -5.496 1.00 94.81 80 SER A C 1
ATOM 556 O O . SER A 1 80 ? 7.908 -6.922 -6.192 1.00 94.81 80 SER A O 1
ATOM 558 N N . PRO A 1 81 ? 6.261 -8.331 -5.587 1.00 96.69 81 PRO A N 1
ATOM 559 C CA . PRO A 1 81 ? 5.247 -7.566 -6.289 1.00 96.69 81 PRO A CA 1
ATOM 560 C C . PRO A 1 81 ? 4.923 -6.291 -5.496 1.00 96.69 81 PRO A C 1
ATOM 562 O O . PRO A 1 81 ? 5.115 -6.229 -4.283 1.00 96.69 81 PRO A O 1
ATOM 565 N N . SER A 1 82 ? 4.387 -5.279 -6.166 1.00 97.06 82 SER A N 1
ATOM 566 C CA . SER A 1 82 ? 3.838 -4.087 -5.539 1.00 97.06 82 SER A CA 1
ATOM 567 C C . SER A 1 82 ? 2.358 -4.267 -5.208 1.00 97.06 82 SER A C 1
ATOM 569 O O . SER A 1 82 ? 1.591 -4.902 -5.944 1.00 97.06 82 SER A O 1
ATOM 571 N N . TRP A 1 83 ? 1.962 -3.713 -4.066 1.00 97.31 83 TRP A N 1
ATOM 572 C CA . TRP A 1 83 ? 0.702 -4.026 -3.404 1.00 97.31 83 TRP A CA 1
ATOM 573 C C . TRP A 1 83 ? -0.273 -2.857 -3.443 1.00 97.31 83 TRP A C 1
ATOM 575 O O . TRP A 1 83 ? 0.096 -1.701 -3.234 1.00 97.31 83 TRP A O 1
ATOM 585 N N . SER A 1 84 ? -1.544 -3.174 -3.693 1.00 95.62 84 SER A N 1
ATOM 586 C CA . SER A 1 84 ? -2.613 -2.176 -3.708 1.00 95.62 84 SER A CA 1
ATOM 587 C C . SER A 1 84 ? -2.889 -1.622 -2.308 1.00 95.62 84 SER A C 1
ATOM 589 O O . SER A 1 84 ? -2.483 -2.210 -1.302 1.00 95.62 84 SER A O 1
ATOM 591 N N . CYS A 1 85 ? -3.632 -0.516 -2.234 1.00 96.19 85 CYS A N 1
ATOM 592 C CA . CYS A 1 85 ? -4.054 0.057 -0.960 1.00 96.19 85 CYS A CA 1
ATOM 593 C C . CYS A 1 85 ? -4.784 -0.956 -0.077 1.00 96.19 85 CYS A C 1
ATOM 595 O O . CYS A 1 85 ? -4.435 -1.076 1.095 1.00 96.19 85 CYS A O 1
ATOM 597 N N . TRP A 1 86 ? -5.684 -1.764 -0.645 1.00 97.25 86 TRP A N 1
ATOM 598 C CA . TRP A 1 86 ? -6.431 -2.778 0.100 1.00 97.25 86 TRP A CA 1
ATOM 599 C C . TRP A 1 86 ? -5.517 -3.797 0.780 1.00 97.25 86 TRP A C 1
ATOM 601 O O . TRP A 1 86 ? -5.686 -4.068 1.964 1.00 97.25 86 TRP A O 1
ATOM 611 N N . ALA A 1 87 ? -4.523 -4.320 0.056 1.00 97.75 87 ALA A N 1
ATOM 612 C CA . ALA A 1 87 ? -3.564 -5.281 0.599 1.00 97.75 87 ALA A CA 1
ATOM 613 C C . ALA A 1 87 ? -2.712 -4.672 1.720 1.00 97.75 87 ALA A C 1
ATOM 615 O O . ALA A 1 87 ? -2.532 -5.289 2.768 1.00 97.75 87 ALA A O 1
ATOM 616 N N . LEU A 1 88 ? -2.217 -3.448 1.523 1.00 98.31 88 LEU A N 1
ATOM 617 C CA . LEU A 1 88 ? -1.396 -2.774 2.527 1.00 98.31 88 LEU A CA 1
ATOM 618 C C . LEU A 1 88 ? -2.202 -2.384 3.771 1.00 98.31 88 LEU A C 1
ATOM 620 O O . LEU A 1 88 ? -1.712 -2.545 4.887 1.00 98.31 88 LEU A O 1
ATOM 624 N N . SER A 1 89 ? -3.438 -1.904 3.610 1.00 98.50 89 SER A N 1
ATOM 625 C CA . SER A 1 89 ? -4.302 -1.531 4.735 1.00 98.50 89 SER A CA 1
ATOM 626 C C . SER A 1 89 ? -4.680 -2.734 5.597 1.00 98.50 89 SER A C 1
ATOM 628 O O . SER A 1 89 ? -4.630 -2.631 6.821 1.00 98.50 89 SER A O 1
ATOM 630 N N . THR A 1 90 ? -5.023 -3.878 4.999 1.00 98.56 90 THR A N 1
ATOM 631 C CA . THR A 1 90 ? -5.399 -5.068 5.778 1.00 98.56 90 THR A CA 1
ATOM 632 C C . THR A 1 90 ? -4.200 -5.721 6.456 1.00 98.56 90 THR A C 1
ATOM 634 O O . THR A 1 90 ? -4.321 -6.136 7.608 1.00 98.56 90 THR A O 1
ATOM 637 N N . VAL A 1 91 ? -3.024 -5.737 5.815 1.00 98.50 91 VAL A N 1
ATOM 638 C CA . VAL A 1 91 ? -1.765 -6.160 6.455 1.00 98.50 91 VAL A CA 1
ATOM 639 C C . VAL A 1 91 ? -1.394 -5.243 7.618 1.00 98.50 91 VAL A C 1
ATOM 641 O O . VAL A 1 91 ? -1.089 -5.732 8.704 1.00 98.50 91 VAL A O 1
ATOM 644 N N . MET A 1 92 ? -1.455 -3.922 7.430 1.00 98.44 92 MET A N 1
ATOM 645 C CA . MET A 1 92 ? -1.172 -2.974 8.509 1.00 98.44 92 MET A CA 1
ATOM 646 C C . MET A 1 92 ? -2.152 -3.156 9.675 1.00 98.44 92 MET A C 1
ATOM 648 O O . MET A 1 92 ? -1.721 -3.181 10.824 1.00 98.44 92 MET A O 1
ATOM 652 N N . ALA A 1 93 ? -3.448 -3.344 9.405 1.00 98.19 93 ALA A N 1
ATOM 653 C CA . ALA A 1 93 ? -4.437 -3.619 10.446 1.00 98.19 93 ALA A CA 1
ATOM 654 C C . ALA A 1 93 ? -4.150 -4.934 11.200 1.00 98.19 93 ALA A C 1
ATOM 656 O O . ALA A 1 93 ? -4.293 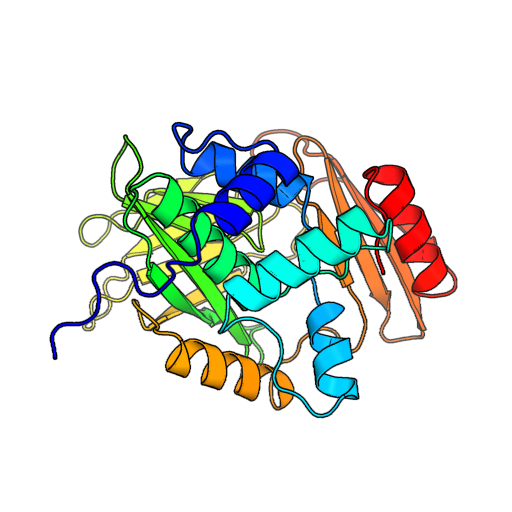-4.976 12.420 1.00 98.19 93 ALA A O 1
ATOM 657 N N . ALA A 1 94 ? -3.693 -5.981 10.504 1.00 98.06 94 ALA A N 1
ATOM 658 C CA . ALA A 1 94 ? -3.293 -7.248 11.118 1.00 98.06 94 ALA A CA 1
ATOM 659 C C . ALA A 1 94 ? -2.044 -7.112 12.012 1.00 98.06 94 ALA A C 1
ATOM 661 O O . ALA A 1 94 ? -1.986 -7.698 13.092 1.00 98.06 94 ALA A O 1
ATOM 662 N N . LEU A 1 95 ? -1.052 -6.322 11.592 1.00 98.31 95 LEU A N 1
ATOM 663 C CA . LEU A 1 95 ? 0.148 -6.045 12.390 1.00 98.31 95 LEU A CA 1
ATOM 664 C C . LEU A 1 95 ? -0.171 -5.176 13.615 1.00 98.31 95 LEU A C 1
ATOM 666 O O . LEU A 1 95 ? 0.319 -5.448 14.708 1.00 98.31 95 LEU A O 1
ATOM 670 N N . LEU A 1 96 ? -1.052 -4.183 13.479 1.00 96.94 96 LEU A N 1
ATOM 671 C CA . LEU A 1 96 ? -1.541 -3.409 14.624 1.00 96.94 96 LEU A CA 1
ATOM 672 C C . LEU A 1 96 ? -2.280 -4.293 15.639 1.00 96.94 96 LEU A C 1
ATOM 674 O O . LEU A 1 96 ? -2.085 -4.108 16.841 1.00 96.94 96 LEU A O 1
ATOM 678 N N . ASP A 1 97 ? -3.038 -5.292 15.171 1.00 95.88 97 ASP A N 1
ATOM 679 C CA . ASP A 1 97 ? -3.677 -6.290 16.036 1.00 95.88 97 ASP A CA 1
ATOM 680 C C . ASP A 1 97 ? -2.656 -7.084 16.864 1.00 95.88 97 ASP A C 1
ATOM 682 O O . ASP A 1 97 ? -2.849 -7.269 18.067 1.00 95.88 97 ASP A O 1
ATOM 686 N N . LEU A 1 98 ? -1.536 -7.494 16.249 1.00 96.25 98 LEU A N 1
ATOM 687 C CA . LEU A 1 98 ? -0.419 -8.145 16.948 1.00 96.25 98 LEU A CA 1
ATOM 688 C C . LEU A 1 98 ? 0.154 -7.249 18.057 1.00 96.25 98 LEU A C 1
ATOM 690 O O . LEU A 1 98 ? 0.470 -7.744 19.139 1.00 96.25 98 LEU A O 1
ATOM 694 N N . GLY A 1 99 ? 0.257 -5.942 17.803 1.00 95.12 99 GLY A N 1
ATOM 695 C CA . GLY A 1 99 ? 0.663 -4.936 18.789 1.00 95.12 99 GLY A CA 1
ATOM 696 C C . GLY A 1 99 ? -0.420 -4.576 19.816 1.00 95.12 99 GLY A C 1
ATOM 697 O O . GLY A 1 99 ? -0.224 -3.657 20.607 1.00 95.12 99 GLY A O 1
ATOM 698 N N . GLY A 1 100 ? -1.577 -5.250 19.801 1.00 93.88 100 GLY A N 1
ATOM 699 C CA . GLY A 1 100 ? -2.687 -4.993 20.721 1.00 93.88 100 GLY A CA 1
ATOM 700 C C . GLY A 1 100 ? -3.445 -3.689 20.454 1.00 93.88 100 GLY A C 1
ATOM 701 O O . GLY A 1 100 ? -4.175 -3.225 21.331 1.00 93.88 100 GLY A O 1
ATOM 702 N N . ARG A 1 101 ? -3.288 -3.087 19.268 1.00 93.12 101 ARG A N 1
ATOM 703 C CA . ARG A 1 101 ? -3.946 -1.829 18.891 1.00 93.12 101 ARG A CA 1
ATOM 704 C C . ARG A 1 101 ? -5.194 -2.108 18.047 1.00 93.12 101 ARG A C 1
ATOM 706 O O . ARG A 1 101 ? -5.100 -2.818 17.045 1.00 93.12 101 ARG A O 1
ATOM 713 N N . PRO A 1 102 ? -6.365 -1.553 18.407 1.00 91.75 102 PRO A N 1
ATOM 714 C CA . PRO A 1 102 ? -7.573 -1.729 17.612 1.00 91.75 102 PRO A CA 1
ATOM 715 C C . PRO A 1 102 ? -7.427 -1.006 16.271 1.00 91.75 102 PRO A C 1
ATOM 717 O O . PRO A 1 102 ? -7.189 0.198 16.237 1.00 91.75 102 PRO A O 1
ATOM 720 N N . ALA A 1 103 ? -7.618 -1.733 15.173 1.00 94.38 103 ALA A N 1
ATOM 721 C CA . ALA A 1 103 ? -7.519 -1.192 13.825 1.00 94.38 103 ALA A CA 1
ATOM 722 C C . ALA A 1 103 ? -8.717 -1.618 12.971 1.00 94.38 103 ALA A C 1
ATOM 724 O O . ALA A 1 103 ? -9.134 -2.779 12.981 1.00 94.38 103 ALA A O 1
ATOM 725 N N . VAL A 1 104 ? -9.249 -0.679 12.192 1.00 94.56 104 VAL A N 1
ATOM 726 C CA . VAL A 1 104 ? -10.289 -0.934 11.189 1.00 94.56 104 VAL A CA 1
ATOM 727 C C . VAL A 1 104 ? -9.847 -0.392 9.838 1.00 94.56 104 VAL A C 1
ATOM 729 O O . VAL A 1 104 ? -9.146 0.614 9.762 1.00 94.56 104 VAL A O 1
ATOM 732 N N . VAL A 1 105 ? -10.266 -1.048 8.761 1.00 96.81 105 VAL A N 1
ATOM 733 C CA . VAL A 1 105 ? -10.047 -0.556 7.399 1.00 96.81 105 VAL A CA 1
ATOM 734 C C . VAL A 1 105 ? -11.269 0.252 6.988 1.00 96.81 105 VAL A C 1
ATOM 736 O O . VAL A 1 105 ? -12.394 -0.213 7.153 1.00 96.81 105 VAL A O 1
ATOM 739 N N . ALA A 1 106 ? -11.052 1.455 6.470 1.00 94.88 106 ALA A N 1
ATOM 740 C CA . ALA A 1 106 ? -12.097 2.317 5.935 1.00 94.88 106 ALA A CA 1
ATOM 741 C C . ALA A 1 106 ? -11.983 2.403 4.411 1.00 94.88 106 ALA A C 1
ATOM 743 O O . ALA A 1 106 ? -10.879 2.476 3.865 1.00 94.88 106 ALA A O 1
ATOM 744 N N . ALA A 1 107 ? -13.131 2.444 3.739 1.00 95.38 107 ALA A N 1
ATOM 745 C CA . ALA A 1 107 ? -13.227 2.664 2.306 1.00 95.38 107 ALA A CA 1
ATOM 746 C C . ALA A 1 107 ? -13.498 4.136 2.013 1.00 95.38 107 ALA A C 1
ATOM 748 O O . ALA A 1 107 ? -14.429 4.744 2.554 1.00 95.38 107 ALA A O 1
ATOM 749 N N . LEU A 1 108 ? -12.714 4.689 1.100 1.00 93.94 108 LEU A N 1
ATOM 750 C CA . LEU A 1 108 ? -12.798 6.061 0.642 1.00 93.94 108 LEU A CA 1
ATOM 751 C C . LEU A 1 108 ? -13.106 6.098 -0.857 1.00 93.94 108 LEU A C 1
ATOM 753 O O . LEU A 1 108 ? -12.693 5.228 -1.623 1.00 93.94 108 LEU A O 1
ATOM 757 N N . ARG A 1 109 ? -13.802 7.146 -1.284 1.00 92.88 109 ARG A N 1
ATOM 758 C CA . ARG A 1 109 ? -14.091 7.459 -2.684 1.00 92.88 109 ARG A CA 1
ATOM 759 C C . ARG A 1 109 ? -13.444 8.788 -3.025 1.00 92.88 109 ARG A C 1
ATOM 761 O O . ARG A 1 109 ? -13.684 9.769 -2.328 1.00 92.88 109 ARG A O 1
ATOM 768 N N . ARG A 1 110 ? -12.658 8.841 -4.099 1.00 91.94 110 ARG A N 1
ATOM 769 C CA . ARG A 1 110 ? -12.096 10.105 -4.589 1.00 91.94 110 ARG A CA 1
ATOM 770 C C . ARG A 1 110 ? -13.201 11.046 -5.097 1.00 91.94 110 ARG A C 1
ATOM 772 O O . ARG A 1 110 ? -14.142 10.582 -5.731 1.00 91.94 110 ARG A O 1
ATOM 779 N N . VAL A 1 111 ? -13.111 12.344 -4.819 1.00 90.75 111 VAL A N 1
ATOM 780 C CA . VAL A 1 111 ? -14.173 13.336 -5.093 1.00 90.75 111 VAL A CA 1
ATOM 781 C C . VAL A 1 111 ? -13.672 14.650 -5.704 1.00 90.75 111 VAL A C 1
ATOM 783 O O . VAL A 1 111 ? -14.466 15.564 -5.890 1.00 90.75 111 VAL A O 1
ATOM 786 N N . ASP A 1 112 ? -12.379 14.784 -6.013 1.00 88.19 112 ASP A N 1
ATOM 787 C CA . ASP A 1 112 ? -11.894 15.949 -6.768 1.00 88.19 112 ASP A CA 1
ATOM 788 C C . ASP A 1 112 ? -12.312 15.916 -8.250 1.00 88.19 112 ASP A C 1
ATOM 790 O O . ASP A 1 112 ? -12.636 14.862 -8.793 1.00 88.19 112 ASP A O 1
ATOM 794 N N . ASP A 1 113 ? -12.243 17.068 -8.925 1.00 88.31 113 ASP A N 1
ATOM 795 C CA . ASP A 1 113 ? -12.704 17.274 -10.313 1.00 88.31 113 ASP A CA 1
ATOM 796 C C . ASP A 1 113 ? -12.047 16.347 -11.352 1.00 88.31 113 ASP A C 1
ATOM 798 O O . ASP A 1 113 ? -12.520 16.221 -12.481 1.00 88.31 113 ASP A O 1
ATOM 802 N N . ARG A 1 114 ? -10.929 15.706 -10.989 1.00 85.06 114 ARG A N 1
ATOM 803 C CA . ARG A 1 114 ? -10.171 14.787 -11.849 1.00 85.06 114 ARG A CA 1
ATOM 804 C C . ARG A 1 114 ? -10.419 13.320 -11.503 1.00 85.06 114 ARG A C 1
ATOM 806 O O . ARG A 1 114 ? -9.775 12.448 -12.087 1.00 85.06 114 ARG A O 1
ATOM 813 N N . ALA A 1 115 ? -11.296 13.035 -10.543 1.00 85.31 115 ALA A N 1
ATOM 814 C CA . ALA A 1 115 ? -11.592 11.684 -10.110 1.00 85.31 115 ALA A CA 1
ATOM 815 C C . ALA A 1 115 ? -12.315 10.905 -11.228 1.00 85.31 115 ALA A C 1
ATOM 817 O O . ALA A 1 115 ? -13.369 11.338 -11.698 1.00 85.31 115 ALA A O 1
ATOM 818 N N . PRO A 1 116 ? -11.815 9.720 -11.629 1.00 83.12 116 PRO A N 1
ATOM 819 C CA . PRO A 1 116 ? -12.579 8.786 -12.454 1.00 83.12 116 PRO A CA 1
ATOM 820 C C . PRO A 1 116 ? -13.927 8.453 -11.811 1.00 83.12 116 PRO A C 1
ATOM 822 O O . PRO A 1 116 ? -14.073 8.580 -10.595 1.00 83.12 116 PRO A O 1
ATOM 825 N N . ALA A 1 117 ? -14.889 7.957 -12.599 1.00 83.31 117 ALA A N 1
ATOM 826 C CA . ALA A 1 117 ? -16.212 7.562 -12.098 1.00 83.31 117 ALA A CA 1
ATOM 827 C C . ALA A 1 117 ? -16.130 6.560 -10.929 1.00 83.31 117 ALA A C 1
ATOM 829 O O . ALA A 1 117 ? -16.907 6.654 -9.979 1.00 83.31 117 ALA A O 1
ATOM 830 N N . VAL A 1 118 ? -15.141 5.660 -10.971 1.00 84.31 118 VAL A N 1
ATOM 831 C CA . VAL A 1 118 ? -14.819 4.724 -9.893 1.00 84.31 118 VAL A CA 1
ATOM 832 C C . VAL A 1 118 ? -13.332 4.833 -9.555 1.00 84.31 118 VAL A C 1
ATOM 834 O O . VAL A 1 118 ? -12.467 4.388 -10.307 1.00 84.31 118 VAL A O 1
ATOM 837 N N . ASP A 1 119 ? -13.048 5.444 -8.410 1.00 89.06 119 ASP A N 1
ATOM 838 C CA . ASP A 1 119 ? -11.713 5.553 -7.818 1.00 89.06 119 ASP A CA 1
ATOM 839 C C . ASP A 1 119 ? -11.878 5.417 -6.303 1.00 89.06 119 ASP A C 1
ATOM 841 O O . ASP A 1 119 ? -12.381 6.326 -5.629 1.00 89.06 119 ASP A O 1
ATOM 845 N N . LEU A 1 120 ? -11.578 4.210 -5.830 1.00 93.12 120 LEU A N 1
ATOM 846 C CA . LEU A 1 120 ? -11.758 3.758 -4.461 1.00 93.12 120 LEU A CA 1
ATOM 847 C C . LEU A 1 120 ? -10.391 3.551 -3.825 1.00 93.12 120 LEU A C 1
ATOM 849 O O . LEU A 1 120 ? -9.461 3.070 -4.472 1.00 93.12 120 LEU A O 1
ATOM 853 N N . HIS A 1 121 ? -10.299 3.879 -2.546 1.00 94.88 121 HIS A N 1
ATOM 854 C CA . HIS A 1 121 ? -9.059 3.823 -1.790 1.00 94.88 121 HIS A CA 1
ATOM 855 C C . HIS A 1 121 ? -9.312 3.326 -0.375 1.00 94.88 121 HIS A C 1
ATOM 857 O O . HIS A 1 121 ? -10.428 3.451 0.131 1.00 94.88 121 HIS A O 1
ATOM 863 N N . SER A 1 122 ? -8.284 2.787 0.267 1.00 96.44 122 SER A N 1
ATOM 864 C CA . SER A 1 122 ? -8.376 2.301 1.636 1.00 96.44 122 SER A CA 1
ATOM 865 C C . SER A 1 122 ? -7.379 2.984 2.548 1.00 96.44 122 SER A C 1
ATOM 867 O O . SER A 1 122 ? -6.251 3.288 2.166 1.00 96.44 122 SER A O 1
ATOM 869 N N . VAL A 1 123 ? -7.807 3.173 3.788 1.00 96.31 123 VAL A N 1
ATOM 870 C CA . VAL A 1 123 ? -6.965 3.634 4.891 1.00 96.31 123 VAL A CA 1
ATOM 871 C C . VAL A 1 123 ? -7.272 2.810 6.135 1.00 96.31 123 VAL A C 1
ATOM 873 O O . VAL A 1 123 ? -8.287 2.116 6.202 1.00 96.31 123 VAL A O 1
ATOM 876 N N . VAL A 1 124 ? -6.398 2.891 7.128 1.00 96.25 124 VAL A N 1
ATOM 877 C CA . VAL A 1 124 ? -6.553 2.266 8.438 1.00 96.25 124 VAL A CA 1
ATOM 878 C C . VAL A 1 124 ? -6.901 3.343 9.458 1.00 96.25 124 VAL A C 1
ATOM 880 O O . VAL A 1 124 ? -6.198 4.346 9.572 1.00 96.25 124 VAL A O 1
ATOM 883 N N . LEU A 1 125 ? -7.977 3.135 10.210 1.00 93.81 125 LEU A N 1
ATOM 884 C CA . LEU A 1 125 ? -8.313 3.937 11.383 1.00 93.81 125 LEU A CA 1
ATOM 885 C C . LEU A 1 125 ? -7.883 3.162 12.624 1.00 93.81 125 LEU A C 1
ATOM 887 O O . LEU A 1 125 ? -8.221 1.987 12.773 1.00 93.81 125 LEU A O 1
ATOM 891 N N . THR A 1 126 ? -7.123 3.815 13.494 1.00 93.19 126 THR A N 1
ATOM 892 C CA . THR A 1 126 ? -6.567 3.212 14.710 1.00 93.19 126 THR A CA 1
ATOM 893 C C . THR A 1 126 ? -6.408 4.273 15.801 1.00 93.19 126 THR A C 1
ATOM 895 O O . THR A 1 126 ? -6.785 5.434 15.618 1.00 93.19 126 THR A O 1
ATOM 898 N N . VAL A 1 127 ? -5.853 3.874 16.939 1.00 90.19 127 VAL A N 1
ATOM 899 C CA . VAL A 1 127 ? -5.465 4.750 18.043 1.00 90.19 127 VAL A CA 1
ATOM 900 C C . VAL A 1 127 ? -3.959 4.612 18.267 1.00 90.19 127 VAL A C 1
ATOM 902 O O . VAL A 1 127 ? -3.429 3.500 18.286 1.00 90.19 127 VAL A O 1
ATOM 905 N N . ASP A 1 128 ? -3.287 5.748 18.409 1.00 87.62 128 ASP A N 1
ATOM 906 C CA . ASP A 1 128 ? -1.894 5.867 18.853 1.00 87.62 128 ASP A CA 1
ATOM 907 C C . ASP A 1 128 ? -1.869 6.584 20.218 1.00 87.62 128 ASP A C 1
ATOM 909 O O . ASP A 1 128 ? -2.925 6.987 20.720 1.00 87.62 128 ASP A O 1
ATOM 913 N N . ASP A 1 129 ? -0.693 6.774 20.818 1.00 84.94 129 ASP A N 1
ATOM 914 C CA . ASP A 1 129 ? -0.570 7.386 22.157 1.00 84.94 129 ASP A CA 1
ATOM 915 C C . ASP A 1 129 ? -1.219 8.786 22.248 1.00 84.94 129 ASP A C 1
ATOM 917 O O . ASP A 1 129 ? -1.793 9.155 23.274 1.00 84.94 129 ASP A O 1
ATOM 921 N N . ASP A 1 130 ? -1.194 9.541 21.145 1.00 83.44 130 ASP A N 1
ATOM 922 C CA . ASP A 1 130 ? -1.763 10.892 21.038 1.00 83.44 130 ASP A CA 1
ATOM 923 C C . ASP A 1 130 ? -3.276 10.913 20.716 1.00 83.44 130 ASP A C 1
ATOM 925 O O . ASP A 1 130 ? -3.872 11.988 20.592 1.00 83.44 130 ASP A O 1
ATOM 929 N N . GLY A 1 131 ? -3.910 9.746 20.538 1.00 88.06 131 GLY A N 1
ATOM 930 C CA . GLY A 1 131 ? -5.333 9.607 20.219 1.00 88.06 131 GLY A CA 1
ATOM 931 C C . GLY A 1 131 ? -5.620 8.969 18.850 1.00 88.06 131 GLY A C 1
ATOM 932 O O . GLY A 1 131 ? -4.803 8.213 18.326 1.00 88.06 131 GLY A O 1
ATOM 933 N N . PRO A 1 132 ? -6.811 9.210 18.266 1.00 88.00 132 PRO A N 1
ATOM 934 C CA . PRO A 1 132 ? -7.199 8.624 16.985 1.00 88.00 132 PRO A CA 1
ATOM 935 C C . PRO A 1 132 ? -6.257 9.029 15.849 1.00 88.00 132 PRO A C 1
ATOM 937 O O . PRO A 1 132 ? -5.864 10.192 15.742 1.00 88.00 132 PRO A O 1
ATOM 940 N N . VAL A 1 133 ? -5.954 8.090 14.954 1.00 90.12 133 VAL A N 1
ATOM 941 C CA . VAL A 1 133 ? -5.064 8.291 13.804 1.00 90.12 133 VAL A CA 1
ATOM 942 C C . VAL A 1 133 ? -5.693 7.699 12.544 1.00 90.12 133 VAL A C 1
ATOM 944 O O . VAL A 1 133 ? -6.222 6.586 12.556 1.00 90.12 133 VAL A O 1
ATOM 947 N N . VAL A 1 134 ? -5.600 8.444 11.440 1.00 91.69 134 VAL A N 1
ATOM 948 C CA . VAL A 1 134 ? -5.829 7.926 10.083 1.00 91.69 134 VAL A CA 1
ATOM 949 C C . VAL A 1 134 ? -4.469 7.590 9.484 1.00 91.69 134 VAL A C 1
ATOM 951 O O . VAL A 1 134 ? -3.587 8.449 9.409 1.00 91.69 134 VAL A O 1
ATOM 954 N N . CYS A 1 135 ? -4.301 6.340 9.067 1.00 93.00 135 CYS A N 1
ATOM 955 C CA . CYS A 1 135 ? -3.083 5.823 8.462 1.00 93.00 135 CYS A CA 1
ATOM 956 C C . CYS A 1 135 ? -3.336 5.346 7.043 1.00 93.00 135 CYS A C 1
ATOM 958 O O . CYS A 1 135 ? -4.193 4.507 6.789 1.00 93.00 135 CYS A O 1
ATOM 960 N N . ASP A 1 136 ? -2.528 5.835 6.123 1.00 94.94 136 ASP A N 1
ATOM 961 C CA . ASP A 1 136 ? -2.530 5.429 4.733 1.00 94.94 136 ASP A CA 1
ATOM 962 C C . ASP A 1 136 ? -1.189 4.762 4.407 1.00 94.94 136 ASP A C 1
ATOM 964 O O . ASP A 1 136 ? -0.210 5.462 4.121 1.00 94.94 136 ASP A O 1
ATOM 968 N N . PRO A 1 137 ? -1.110 3.421 4.469 1.00 95.38 137 PRO A N 1
ATOM 969 C CA . PRO A 1 137 ? 0.116 2.703 4.144 1.00 95.38 137 PRO A CA 1
ATOM 970 C C . PRO A 1 137 ? 0.443 2.726 2.652 1.00 95.38 137 PRO A C 1
ATOM 972 O O . PRO A 1 137 ? 1.608 2.599 2.290 1.00 95.38 137 PRO A O 1
ATOM 975 N N . TYR A 1 138 ? -0.542 2.954 1.780 1.00 94.06 138 TYR A N 1
ATOM 976 C CA . TYR A 1 138 ? -0.302 3.039 0.342 1.00 94.06 138 TYR A CA 1
ATOM 977 C C . TYR A 1 138 ? 0.405 4.330 -0.040 1.00 94.06 138 TYR A C 1
ATOM 979 O O . TYR A 1 138 ? 1.269 4.314 -0.911 1.00 94.06 138 TYR A O 1
ATOM 987 N N . PHE A 1 139 ? 0.060 5.439 0.615 1.00 90.38 139 PHE A N 1
ATOM 988 C CA . PHE A 1 139 ? 0.761 6.704 0.449 1.00 90.38 139 PHE A CA 1
ATOM 989 C C . PHE A 1 139 ? 1.828 6.948 1.508 1.00 90.38 139 PHE A C 1
ATOM 991 O O . PHE A 1 139 ? 2.475 7.976 1.408 1.00 90.38 139 PHE A O 1
ATOM 998 N N . ALA A 1 140 ? 2.048 6.066 2.486 1.00 90.38 140 ALA A N 1
ATOM 999 C CA . ALA A 1 140 ? 2.930 6.292 3.638 1.00 90.38 140 ALA A CA 1
ATOM 1000 C C . ALA A 1 140 ? 2.665 7.637 4.338 1.00 90.38 140 ALA A C 1
ATOM 1002 O O . ALA A 1 140 ? 3.542 8.506 4.455 1.00 90.38 140 ALA A O 1
ATOM 1003 N N . THR A 1 141 ? 1.417 7.841 4.760 1.00 88.06 141 THR A N 1
ATOM 1004 C CA . THR A 1 141 ? 1.023 9.012 5.552 1.00 88.06 141 THR A CA 1
ATOM 1005 C C . THR A 1 141 ? 0.251 8.592 6.795 1.00 88.06 141 THR A C 1
ATOM 1007 O O . THR A 1 141 ? -0.561 7.678 6.747 1.00 88.06 141 THR A O 1
ATOM 1010 N N . ALA A 1 142 ? 0.519 9.253 7.916 1.00 88.06 142 ALA A N 1
ATOM 1011 C CA . ALA A 1 142 ? -0.258 9.130 9.140 1.00 88.06 142 ALA A CA 1
ATOM 1012 C C . ALA A 1 142 ? -0.567 10.534 9.640 1.00 88.06 142 ALA A C 1
ATOM 1014 O O . ALA A 1 142 ? 0.318 11.393 9.662 1.00 88.06 142 ALA A O 1
ATOM 1015 N N . MET A 1 143 ? -1.801 10.765 10.062 1.00 84.88 143 MET A N 1
ATOM 1016 C CA . MET A 1 143 ? -2.229 12.041 10.623 1.00 84.88 143 MET A CA 1
ATOM 1017 C C . MET A 1 143 ? -3.153 11.825 11.816 1.00 84.88 143 MET A C 1
ATOM 1019 O O . MET A 1 143 ? -3.770 10.761 11.921 1.00 84.88 143 MET A O 1
ATOM 1023 N N . PRO A 1 144 ? -3.308 12.841 12.681 1.00 83.06 144 PRO A N 1
ATOM 1024 C CA . PRO A 1 144 ? -4.405 12.846 13.632 1.00 83.06 144 PRO A CA 1
ATOM 1025 C C . PRO A 1 144 ? -5.720 12.559 12.903 1.00 83.06 144 PRO A C 1
ATOM 1027 O O . PRO A 1 144 ? -5.992 13.130 11.841 1.00 83.06 144 PRO A O 1
ATOM 1030 N N . GLY A 1 145 ? -6.500 11.634 13.446 1.00 74.50 145 GLY A N 1
ATOM 1031 C CA . GLY A 1 145 ? -7.821 11.332 12.933 1.00 74.50 145 GLY A CA 1
ATOM 1032 C C . GLY A 1 145 ? -8.763 12.523 13.114 1.00 74.50 145 GLY A C 1
ATOM 1033 O O . GLY A 1 145 ? -8.495 13.415 13.925 1.00 74.50 145 GLY A O 1
ATOM 1034 N N . PRO A 1 146 ? -9.874 12.557 12.365 1.00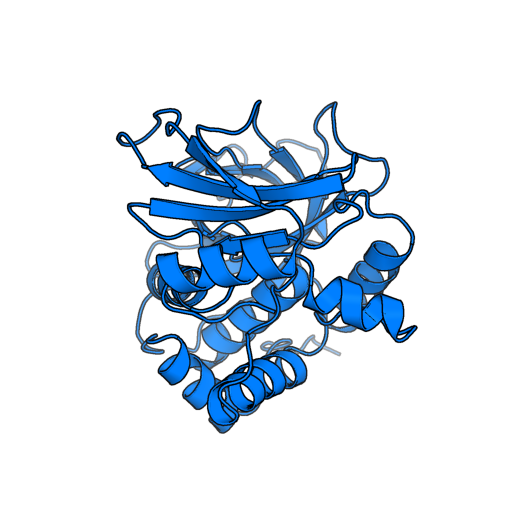 66.44 146 PRO A N 1
ATOM 1035 C CA . PRO A 1 146 ? -10.897 13.573 12.564 1.00 66.44 146 PRO A CA 1
ATOM 1036 C C . PRO A 1 146 ? -11.398 13.500 14.013 1.00 66.44 146 PRO A C 1
ATOM 1038 O O . PRO A 1 146 ? -11.894 12.463 14.453 1.00 66.44 146 PRO A O 1
ATOM 1041 N N . GLY A 1 147 ? -11.224 14.590 14.761 1.00 62.44 147 GLY A N 1
ATOM 1042 C CA . GLY A 1 147 ? -11.709 14.710 16.134 1.00 62.44 147 GLY A CA 1
ATOM 1043 C C . GLY A 1 147 ? -13.210 15.012 16.190 1.00 62.44 147 GLY A C 1
ATOM 1044 O O . GLY A 1 147 ? -14.029 14.454 15.455 1.00 62.44 147 GLY A O 1
ATOM 1045 N N . GLU A 1 148 ? -13.590 15.932 17.072 1.00 57.53 148 GLU A N 1
ATOM 1046 C CA . GLU A 1 148 ? -14.910 16.570 17.024 1.00 57.53 148 GLU A CA 1
ATOM 1047 C C . GLU A 1 148 ? -15.153 17.247 15.661 1.00 57.53 148 GLU A C 1
ATOM 1049 O O . GLU A 1 148 ? -14.224 17.481 14.884 1.00 57.53 148 GLU A O 1
ATOM 1054 N N . GLU A 1 149 ? -16.419 17.525 15.357 1.00 57.19 149 GLU A N 1
ATOM 1055 C CA . GLU A 1 149 ? -16.829 18.271 14.161 1.00 57.19 149 GLU A CA 1
ATOM 1056 C C . GLU A 1 149 ? -16.017 19.573 14.001 1.00 57.19 149 GLU A C 1
ATOM 1058 O O . GLU A 1 149 ? -15.661 20.220 14.989 1.00 57.19 149 GLU A O 1
ATOM 1063 N N . GLY A 1 150 ? -15.637 19.907 12.764 1.00 52.16 150 GLY A N 1
ATOM 1064 C CA . GLY A 1 150 ? -14.803 21.073 12.454 1.00 52.16 150 GLY A CA 1
ATOM 1065 C C . GLY A 1 150 ? -13.315 20.973 12.831 1.00 52.16 150 GLY A C 1
ATOM 1066 O O . GLY A 1 150 ? -12.567 21.919 12.574 1.00 52.16 150 GLY A O 1
ATOM 1067 N N . ARG A 1 151 ? -12.836 19.862 13.420 1.00 54.56 151 ARG A N 1
ATOM 1068 C CA . ARG A 1 151 ? -11.401 19.679 13.714 1.00 54.56 151 ARG A CA 1
ATOM 1069 C C . ARG A 1 151 ? -10.627 19.079 12.545 1.00 54.56 151 ARG A C 1
ATOM 1071 O O . ARG A 1 151 ? -11.055 18.128 11.889 1.00 54.56 151 ARG A O 1
ATOM 1078 N N . GLU A 1 152 ? -9.432 19.621 12.352 1.00 60.06 152 GLU A N 1
ATOM 1079 C CA . GLU A 1 152 ? -8.506 19.270 11.284 1.00 60.06 152 GLU A CA 1
ATOM 1080 C C . GLU A 1 152 ? -7.257 18.576 11.843 1.00 60.06 152 GLU A C 1
ATOM 1082 O O . GLU A 1 152 ? -6.626 19.066 12.782 1.00 60.06 152 GLU A O 1
ATOM 1087 N N . GLY A 1 153 ? -6.879 17.450 11.237 1.00 58.38 153 GLY A N 1
ATOM 1088 C CA . GLY A 1 153 ? -5.584 16.808 11.439 1.00 58.38 153 GLY A CA 1
ATOM 1089 C C . GLY A 1 153 ? -4.686 17.042 10.228 1.00 58.38 153 GLY A C 1
ATOM 1090 O O . GLY A 1 153 ? -4.999 16.572 9.135 1.00 58.38 153 GLY A O 1
ATOM 1091 N N . VAL A 1 154 ? -3.556 17.735 10.403 1.00 57.06 154 VAL A N 1
ATOM 1092 C CA . VAL A 1 154 ? -2.575 17.971 9.326 1.00 57.06 154 VAL A CA 1
ATOM 1093 C C . VAL A 1 154 ? -1.264 17.284 9.650 1.00 57.06 154 VAL A C 1
ATOM 1095 O O . VAL A 1 154 ? -0.675 17.503 10.709 1.00 57.06 154 VAL A O 1
ATOM 1098 N N . HIS A 1 155 ? -0.752 16.501 8.705 1.00 59.06 155 HIS A N 1
ATOM 1099 C CA . HIS A 1 155 ? 0.602 15.987 8.788 1.00 59.06 155 HIS A CA 1
ATOM 1100 C C . HIS A 1 155 ? 1.222 15.794 7.404 1.00 59.06 155 HIS A C 1
ATOM 1102 O O . HIS A 1 155 ? 0.772 14.977 6.606 1.00 59.06 155 HIS A O 1
ATOM 1108 N N . ARG A 1 156 ? 2.325 16.512 7.146 1.00 56.16 156 ARG A N 1
ATOM 1109 C CA . ARG A 1 156 ? 3.280 16.235 6.054 1.00 56.16 156 ARG A CA 1
ATOM 1110 C C . ARG A 1 156 ? 2.630 15.937 4.693 1.00 56.16 156 ARG A C 1
ATOM 1112 O O . ARG A 1 156 ? 2.875 14.889 4.095 1.00 56.16 156 ARG A O 1
ATOM 1119 N N . GLY A 1 157 ? 1.867 16.900 4.184 1.00 60.44 157 GLY A N 1
ATOM 1120 C CA . GLY A 1 157 ? 1.205 16.801 2.884 1.00 60.44 157 GLY A CA 1
ATOM 1121 C C . GLY A 1 157 ? -0.126 16.054 2.928 1.00 60.44 157 GLY A C 1
ATOM 1122 O O . GLY A 1 157 ? -0.867 16.120 1.966 1.00 60.44 157 GLY A O 1
ATOM 1123 N N . ALA A 1 158 ? -0.491 15.415 4.035 1.00 65.56 158 ALA A N 1
ATOM 1124 C CA . ALA A 1 158 ? -1.809 14.830 4.222 1.00 65.56 158 ALA A CA 1
ATOM 1125 C C . ALA A 1 158 ? -2.627 15.659 5.228 1.00 65.56 158 ALA A C 1
ATOM 1127 O O . ALA A 1 158 ? -2.090 16.203 6.199 1.00 65.56 158 ALA A O 1
ATOM 1128 N N . ARG A 1 159 ? -3.932 15.751 4.988 1.00 72.06 159 ARG A N 1
ATOM 1129 C CA . ARG A 1 159 ? -4.920 16.487 5.776 1.00 72.06 159 ARG A CA 1
ATOM 1130 C C . ARG A 1 159 ? -6.199 15.655 5.909 1.00 72.06 159 ARG A C 1
ATOM 1132 O O . ARG A 1 159 ? -6.703 15.140 4.923 1.00 72.06 159 ARG A O 1
ATOM 1139 N N . ALA A 1 160 ? -6.737 15.517 7.114 1.00 69.12 160 ALA A N 1
ATOM 1140 C CA . ALA A 1 160 ? -8.027 14.877 7.355 1.00 69.12 160 ALA A CA 1
ATOM 1141 C C . ALA A 1 160 ? -8.945 15.892 8.034 1.00 69.12 160 ALA A C 1
ATOM 1143 O O . ALA A 1 160 ? -8.573 16.490 9.046 1.00 69.12 160 ALA A O 1
ATOM 1144 N N . VAL A 1 161 ? -10.128 16.103 7.464 1.00 69.50 161 VAL A N 1
ATOM 1145 C CA . VAL A 1 161 ? -11.114 17.064 7.969 1.00 69.50 161 VAL A CA 1
ATOM 1146 C C . VAL A 1 161 ? -12.411 16.316 8.191 1.00 69.50 161 VAL A C 1
ATOM 1148 O O . VAL A 1 161 ? -12.946 15.712 7.257 1.00 69.50 161 VAL A O 1
ATOM 1151 N N . ARG A 1 162 ? -12.947 16.357 9.412 1.00 67.38 162 ARG A N 1
ATOM 1152 C CA . ARG A 1 162 ? -14.332 15.934 9.618 1.00 67.38 162 ARG A CA 1
ATOM 1153 C C . ARG A 1 162 ? -15.240 16.893 8.855 1.00 67.38 162 ARG A C 1
ATOM 1155 O O . ARG A 1 162 ? -15.120 18.094 9.046 1.00 67.38 162 ARG A O 1
ATOM 1162 N N . GLY A 1 163 ? -16.054 16.377 7.938 1.00 60.06 163 GLY A N 1
ATOM 1163 C CA . GLY A 1 163 ? -16.958 17.219 7.170 1.00 60.06 163 GLY A CA 1
ATOM 1164 C C . GLY A 1 163 ? -18.108 17.695 8.049 1.00 60.06 163 GLY A C 1
ATOM 1165 O O . GLY A 1 163 ? -18.564 16.944 8.909 1.00 60.06 163 GLY A O 1
ATOM 1166 N N . ASP A 1 164 ? -18.590 18.903 7.770 1.00 51.06 164 ASP A N 1
ATOM 1167 C CA . ASP A 1 164 ? -19.812 19.491 8.346 1.00 51.06 164 ASP A CA 1
ATOM 1168 C C . ASP A 1 164 ? -21.082 18.983 7.624 1.00 51.06 164 ASP A C 1
ATOM 1170 O O . ASP A 1 164 ? -22.165 19.562 7.715 1.00 51.06 164 ASP A O 1
ATOM 1174 N N . GLU A 1 165 ? -20.949 17.936 6.802 1.00 56.38 165 GLU A N 1
ATOM 1175 C CA . GLU A 1 165 ? -22.080 17.360 6.084 1.00 56.38 165 GLU A CA 1
ATOM 1176 C C . GLU A 1 165 ? -23.060 16.715 7.072 1.00 56.38 165 GLU A C 1
ATOM 1178 O O . GLU A 1 165 ? -22.661 16.130 8.077 1.00 56.38 165 GLU A O 1
ATOM 1183 N N . ALA A 1 166 ? -24.360 16.766 6.761 1.00 50.78 166 ALA A N 1
ATOM 1184 C CA . ALA A 1 166 ? -25.435 16.279 7.633 1.00 50.78 166 ALA A CA 1
ATOM 1185 C C . ALA A 1 166 ? -25.337 14.781 8.009 1.00 50.78 166 ALA A C 1
ATOM 1187 O O . ALA A 1 166 ? -26.075 14.313 8.873 1.00 50.78 166 ALA A O 1
ATOM 1188 N N . ASP A 1 167 ? -24.449 14.022 7.359 1.00 59.72 167 ASP A N 1
ATOM 1189 C CA . ASP A 1 167 ? -24.163 12.617 7.647 1.00 59.72 167 ASP A CA 1
ATOM 1190 C C . ASP A 1 167 ? -22.933 12.397 8.557 1.00 59.72 167 ASP A C 1
ATOM 1192 O O . ASP A 1 167 ? -22.617 11.251 8.887 1.00 59.72 167 ASP A O 1
ATOM 1196 N N . GLY A 1 168 ? -22.239 13.467 8.966 1.00 60.91 168 GLY A N 1
ATOM 1197 C CA . GLY A 1 168 ? -21.082 13.441 9.868 1.00 60.91 168 GLY A CA 1
ATOM 1198 C C . GLY A 1 168 ? -19.833 12.762 9.294 1.00 60.91 168 GLY A C 1
ATOM 1199 O O . GLY A 1 168 ? -18.922 12.402 10.057 1.00 60.91 168 GLY A O 1
ATOM 1200 N N . ARG A 1 169 ? -19.788 12.530 7.972 1.00 74.94 169 ARG A N 1
ATOM 1201 C CA . ARG A 1 169 ? -18.665 11.856 7.307 1.00 74.94 169 ARG A CA 1
ATOM 1202 C C . ARG A 1 169 ? -17.474 12.793 7.142 1.00 74.94 169 ARG A C 1
ATOM 1204 O O . ARG A 1 169 ? -17.607 13.993 6.936 1.00 74.94 169 ARG A O 1
ATOM 1211 N N . TRP A 1 170 ? -16.274 12.226 7.214 1.00 81.81 170 TRP A N 1
ATOM 1212 C CA . TRP A 1 170 ? -15.030 12.973 7.068 1.00 81.81 170 TRP A CA 1
ATOM 1213 C C . TRP A 1 170 ? -14.458 12.879 5.650 1.00 81.81 170 TRP A C 1
ATOM 1215 O O . TRP A 1 170 ? -14.785 11.983 4.864 1.00 81.81 170 TRP A O 1
ATOM 1225 N N . THR A 1 171 ? -13.613 13.851 5.328 1.00 86.19 171 THR A N 1
ATOM 1226 C CA . THR A 1 171 ? -12.836 13.929 4.096 1.00 86.19 171 THR A CA 1
ATOM 1227 C C . THR A 1 171 ? -11.360 13.713 4.396 1.00 86.19 171 THR A C 1
ATOM 1229 O O . THR A 1 171 ? -10.835 14.116 5.437 1.00 86.19 171 THR A O 1
ATOM 1232 N N . TYR A 1 172 ? -10.696 13.049 3.465 1.00 87.94 172 TYR A N 1
ATOM 1233 C CA . TYR A 1 172 ? -9.270 12.782 3.474 1.00 87.94 172 TYR A CA 1
ATOM 1234 C C . TYR A 1 172 ? -8.663 13.483 2.271 1.00 87.94 172 TYR A C 1
ATOM 1236 O O . TYR A 1 172 ? -9.063 13.240 1.136 1.00 87.94 172 TYR A O 1
ATOM 1244 N N . GLU A 1 173 ? -7.703 14.354 2.501 1.00 88.81 173 GLU A N 1
ATOM 1245 C CA . GLU A 1 173 ? -6.919 14.991 1.463 1.00 88.81 173 GLU A CA 1
ATOM 1246 C C . GLU A 1 173 ? -5.469 14.543 1.609 1.00 88.81 173 GLU A C 1
ATOM 1248 O O . GLU A 1 173 ? -4.881 14.579 2.688 1.00 88.81 173 GLU A O 1
ATOM 1253 N N . VAL A 1 174 ? -4.863 14.136 0.506 1.00 86.31 174 VAL A N 1
ATOM 1254 C CA . VAL A 1 174 ? -3.441 13.821 0.467 1.00 86.31 174 VAL A CA 1
ATOM 1255 C C . VAL A 1 174 ? -2.797 14.549 -0.693 1.00 86.31 174 VAL A C 1
ATOM 1257 O O . VAL A 1 174 ? -3.297 14.592 -1.814 1.00 86.31 174 VAL A O 1
ATOM 1260 N N . THR A 1 175 ? -1.674 15.167 -0.384 1.00 82.50 175 THR A N 1
ATOM 1261 C CA . THR A 1 175 ? -0.858 15.983 -1.260 1.00 82.50 175 THR A CA 1
ATOM 1262 C C . THR A 1 175 ? 0.578 15.524 -1.114 1.00 82.50 175 THR A C 1
ATOM 1264 O O . THR A 1 175 ? 1.123 15.366 -0.018 1.00 82.50 175 THR A O 1
ATOM 1267 N N . ARG A 1 176 ? 1.235 15.359 -2.249 1.00 74.94 176 ARG A N 1
ATOM 1268 C CA . ARG A 1 176 ? 2.686 15.268 -2.322 1.00 74.94 176 ARG A CA 1
ATOM 1269 C C . ARG A 1 176 ? 3.174 16.478 -3.102 1.00 74.94 176 ARG A C 1
ATOM 1271 O O . ARG A 1 176 ? 2.497 16.903 -4.032 1.00 74.94 176 ARG A O 1
ATOM 1278 N N . GLY A 1 177 ? 4.325 17.037 -2.728 1.00 64.81 177 GLY A N 1
ATOM 1279 C CA . GLY A 1 177 ? 4.826 18.285 -3.325 1.00 64.81 177 GLY A CA 1
ATOM 1280 C C . GLY A 1 177 ? 4.995 18.223 -4.848 1.00 64.81 177 GLY A C 1
ATOM 1281 O O . GLY A 1 177 ? 4.993 19.252 -5.508 1.00 64.81 177 GLY A O 1
ATOM 1282 N N . TRP A 1 178 ? 5.106 17.020 -5.410 1.00 67.88 178 TRP A N 1
ATOM 1283 C CA . TRP A 1 178 ? 5.227 16.777 -6.845 1.00 67.88 178 TRP A CA 1
ATOM 1284 C C . TRP A 1 178 ? 3.923 16.410 -7.561 1.00 67.88 178 TRP A C 1
ATOM 1286 O O . TRP A 1 178 ? 3.917 16.162 -8.770 1.00 67.88 178 TRP A O 1
ATOM 1296 N N . TRP A 1 179 ? 2.809 16.310 -6.842 1.00 74.75 179 TRP A N 1
ATOM 1297 C CA . TRP A 1 179 ? 1.515 16.123 -7.479 1.00 74.75 179 TRP A CA 1
ATOM 1298 C C . TRP A 1 179 ? 1.015 17.458 -8.018 1.00 74.75 179 TRP A C 1
ATOM 1300 O O . TRP A 1 179 ? 1.194 18.507 -7.411 1.00 74.75 179 TRP A O 1
ATOM 1310 N N . THR A 1 180 ? 0.322 17.413 -9.153 1.00 75.00 180 THR A N 1
ATOM 1311 C CA . THR A 1 180 ? -0.298 18.598 -9.773 1.00 75.00 180 THR A CA 1
ATOM 1312 C C . THR A 1 180 ? -1.437 19.192 -8.937 1.00 75.00 180 THR A C 1
ATOM 1314 O O . THR A 1 180 ? -1.971 20.242 -9.271 1.00 75.00 180 THR A O 1
ATOM 1317 N N . GLY A 1 181 ? -1.845 18.505 -7.873 1.00 79.31 181 GLY A N 1
ATOM 1318 C CA . GLY A 1 181 ? -2.777 18.986 -6.867 1.00 79.31 181 GLY A CA 1
ATOM 1319 C C . GLY A 1 181 ? -3.075 17.891 -5.841 1.00 79.31 181 GLY A C 1
ATOM 1320 O O . GLY A 1 181 ? -2.645 16.749 -6.035 1.00 79.31 181 GLY A O 1
ATOM 1321 N N . PRO A 1 182 ? -3.818 18.220 -4.776 1.00 85.31 182 PRO A N 1
ATOM 1322 C CA . PRO A 1 182 ? -4.294 17.234 -3.816 1.00 85.31 182 PRO A CA 1
ATOM 1323 C C . PRO A 1 182 ? -5.178 16.175 -4.484 1.00 85.31 182 PRO A C 1
ATOM 1325 O O . PRO A 1 182 ? -5.899 16.464 -5.446 1.00 85.31 182 PRO A O 1
ATOM 1328 N N . LEU A 1 183 ? -5.158 14.968 -3.926 1.00 88.94 183 LEU A N 1
ATOM 1329 C CA . LEU A 1 183 ? -6.214 13.977 -4.096 1.00 88.94 183 LEU A CA 1
ATOM 1330 C C . LEU A 1 183 ? -7.173 14.123 -2.920 1.00 88.94 183 LEU A C 1
ATOM 1332 O O . LEU A 1 183 ? -6.738 14.109 -1.765 1.00 88.94 183 LEU A O 1
ATOM 1336 N N . ARG A 1 184 ? -8.465 14.276 -3.209 1.00 91.00 184 ARG A N 1
ATOM 1337 C CA . ARG A 1 184 ? -9.497 14.432 -2.178 1.00 91.00 184 ARG A CA 1
ATOM 1338 C C . ARG A 1 184 ? -10.403 13.230 -2.179 1.00 91.00 184 ARG A C 1
ATOM 1340 O O . ARG A 1 184 ? -10.896 12.830 -3.229 1.00 91.00 184 ARG A O 1
ATOM 1347 N N . TYR A 1 185 ? -10.673 12.707 -0.999 1.00 91.62 185 TYR A N 1
ATOM 1348 C CA . TYR A 1 185 ? -11.525 11.560 -0.793 1.00 91.62 185 TYR A CA 1
ATOM 1349 C C . TYR A 1 185 ? -12.590 11.851 0.255 1.00 91.62 185 TYR A C 1
ATOM 1351 O O . TYR A 1 185 ? -12.368 12.581 1.219 1.00 91.62 185 TYR A O 1
ATOM 1359 N N . ARG A 1 186 ? -13.745 11.220 0.079 1.00 91.00 186 ARG A N 1
ATOM 1360 C CA . ARG A 1 186 ? -14.832 11.145 1.050 1.00 91.00 186 ARG A CA 1
ATOM 1361 C C . ARG A 1 186 ? -14.947 9.717 1.558 1.00 91.00 186 ARG A C 1
ATOM 1363 O O . ARG A 1 186 ? -14.780 8.770 0.790 1.00 91.00 186 ARG A O 1
ATOM 1370 N N . VAL A 1 187 ? -15.286 9.551 2.830 1.00 90.00 187 VAL A N 1
ATOM 1371 C CA . VAL A 1 187 ? -15.549 8.225 3.399 1.00 90.00 187 VAL A CA 1
ATOM 1372 C C . VAL A 1 187 ? -16.804 7.614 2.791 1.00 90.00 187 VAL A C 1
ATOM 1374 O O . VAL A 1 187 ? -17.907 8.159 2.895 1.00 90.00 187 VAL A O 1
ATOM 1377 N N . LEU A 1 188 ? -16.641 6.439 2.194 1.00 90.38 188 LEU A N 1
ATOM 1378 C CA . LEU A 1 188 ? -17.741 5.614 1.716 1.00 90.38 188 LEU A CA 1
ATOM 1379 C C . LEU A 1 188 ? -18.251 4.696 2.832 1.00 90.38 188 LEU A C 1
ATOM 1381 O O . LEU A 1 188 ? -19.458 4.650 3.072 1.00 90.38 188 LEU A O 1
ATOM 1385 N N . ALA A 1 189 ? -17.329 4.037 3.536 1.00 91.00 189 ALA A N 1
ATOM 1386 C CA . ALA A 1 189 ? -17.609 3.189 4.689 1.00 91.00 189 ALA A CA 1
ATOM 1387 C C . ALA A 1 189 ? -16.503 3.381 5.747 1.00 91.00 189 ALA A C 1
ATOM 1389 O O . ALA A 1 189 ? -15.329 3.175 5.434 1.00 91.00 189 ALA A O 1
ATOM 1390 N N . PRO A 1 190 ? -16.836 3.786 6.988 1.00 88.44 190 PRO A N 1
ATOM 1391 C CA . PRO A 1 190 ? -15.840 4.028 8.038 1.00 88.44 190 PRO A CA 1
ATOM 1392 C C . PRO A 1 190 ? -15.231 2.733 8.595 1.00 88.44 190 PRO A C 1
ATOM 1394 O O . PRO A 1 190 ? -14.175 2.767 9.216 1.00 88.44 190 PRO A O 1
ATOM 1397 N N . THR A 1 191 ? -15.899 1.604 8.371 1.00 92.06 191 THR A N 1
ATOM 1398 C CA . THR A 1 191 ? -15.472 0.263 8.760 1.00 92.06 191 THR A CA 1
ATOM 1399 C C . THR A 1 191 ? -15.851 -0.688 7.638 1.00 92.06 191 THR A C 1
ATOM 1401 O O . THR A 1 191 ? -17.016 -0.717 7.248 1.00 92.06 191 THR A O 1
ATOM 1404 N N . CYS A 1 192 ? -14.884 -1.436 7.130 1.00 95.19 192 CYS A N 1
ATOM 1405 C CA . CYS A 1 192 ? -15.079 -2.541 6.203 1.00 95.19 192 CYS A CA 1
ATOM 1406 C C . CYS A 1 192 ? -14.732 -3.847 6.916 1.00 95.19 192 CYS A C 1
ATOM 1408 O O . CYS A 1 192 ? -13.809 -3.873 7.741 1.00 95.19 192 CYS A O 1
ATOM 1410 N N . ASP A 1 193 ? -15.437 -4.919 6.583 1.00 95.69 193 ASP A N 1
ATOM 1411 C CA . ASP A 1 193 ? -14.994 -6.281 6.866 1.00 95.69 193 ASP A CA 1
ATOM 1412 C C . ASP A 1 193 ? -14.291 -6.912 5.646 1.00 95.69 193 ASP A C 1
ATOM 1414 O O . ASP A 1 193 ? -13.926 -6.232 4.681 1.00 95.69 193 ASP A O 1
ATOM 1418 N N . ARG A 1 194 ? -14.025 -8.222 5.711 1.00 95.62 194 ARG A N 1
ATOM 1419 C CA . ARG A 1 194 ? -13.345 -8.945 4.628 1.00 95.62 194 ARG A CA 1
ATOM 1420 C C . ARG A 1 194 ? -14.202 -9.038 3.366 1.00 95.62 194 ARG A C 1
ATOM 1422 O O . ARG A 1 194 ? -13.642 -8.959 2.274 1.00 95.62 194 ARG A O 1
ATOM 1429 N N . ASP A 1 195 ? -15.518 -9.175 3.503 1.00 96.25 195 ASP A N 1
ATOM 1430 C CA . ASP A 1 195 ? -16.436 -9.294 2.369 1.00 96.25 195 ASP A CA 1
ATOM 1431 C C . ASP A 1 195 ? -16.586 -7.939 1.666 1.00 96.25 195 ASP A C 1
ATOM 1433 O O . ASP A 1 195 ? -16.526 -7.872 0.434 1.00 96.25 195 ASP A O 1
ATOM 1437 N N . ASP A 1 196 ? -16.652 -6.849 2.438 1.00 96.50 196 ASP A N 1
ATOM 1438 C CA . ASP A 1 196 ? -16.598 -5.482 1.914 1.00 96.50 196 ASP A CA 1
ATOM 1439 C C . ASP A 1 196 ? -15.313 -5.254 1.103 1.00 96.50 196 ASP A C 1
ATOM 1441 O O . ASP A 1 196 ? -15.362 -4.818 -0.051 1.00 96.50 196 ASP A O 1
ATOM 1445 N N . VAL A 1 197 ? -14.145 -5.585 1.675 1.00 97.00 197 VAL A N 1
ATOM 1446 C CA . VAL A 1 197 ? -12.858 -5.426 0.978 1.00 97.00 197 VAL A CA 1
ATOM 1447 C C . VAL A 1 197 ? -12.785 -6.324 -0.258 1.00 97.00 197 VAL A C 1
ATOM 1449 O O . VAL A 1 197 ? -12.300 -5.875 -1.296 1.00 97.00 197 VAL A O 1
ATOM 1452 N N . ALA A 1 198 ? -13.301 -7.555 -0.206 1.00 95.94 198 ALA A N 1
ATOM 1453 C CA . ALA A 1 198 ? -13.348 -8.442 -1.367 1.00 95.94 198 ALA A CA 1
ATOM 1454 C C . ALA A 1 198 ? -14.191 -7.842 -2.504 1.00 95.94 198 ALA A C 1
ATOM 1456 O O . ALA A 1 198 ? -13.751 -7.829 -3.659 1.00 95.94 198 ALA A O 1
ATOM 1457 N N . ALA A 1 199 ? -15.360 -7.281 -2.181 1.00 94.88 199 ALA A N 1
ATOM 1458 C CA . ALA A 1 199 ? -16.220 -6.608 -3.148 1.00 94.88 199 ALA A CA 1
ATOM 1459 C C . ALA A 1 199 ? -15.542 -5.364 -3.751 1.00 94.88 199 ALA A C 1
ATOM 1461 O O . ALA A 1 199 ? -15.566 -5.169 -4.969 1.00 94.88 199 ALA A O 1
ATOM 1462 N N . LEU A 1 200 ? -14.874 -4.548 -2.931 1.00 94.56 200 LEU A N 1
ATOM 1463 C CA . LEU A 1 200 ? -14.161 -3.344 -3.378 1.00 94.56 200 LEU A CA 1
ATOM 1464 C C . LEU A 1 200 ? -12.924 -3.685 -4.234 1.00 94.56 200 LEU A C 1
ATOM 1466 O O . LEU A 1 200 ? -12.657 -3.019 -5.244 1.00 94.56 200 LEU A O 1
ATOM 1470 N N . CYS A 1 201 ? -12.211 -4.768 -3.907 1.00 93.31 201 CYS A N 1
ATOM 1471 C CA . CYS A 1 201 ? -11.163 -5.337 -4.757 1.00 93.31 201 CYS A CA 1
ATOM 1472 C C . CYS A 1 201 ? -11.722 -5.813 -6.106 1.00 93.31 201 CYS A C 1
ATOM 1474 O O . CYS A 1 201 ? -11.103 -5.558 -7.140 1.00 93.31 201 CYS A O 1
ATOM 1476 N N . ALA A 1 202 ? -12.899 -6.448 -6.127 1.00 91.50 202 ALA A N 1
ATOM 1477 C CA . ALA A 1 202 ? -13.543 -6.903 -7.360 1.00 91.50 202 ALA A CA 1
ATOM 1478 C C . ALA A 1 202 ? -13.991 -5.730 -8.253 1.00 91.50 202 ALA A C 1
ATOM 1480 O O . ALA A 1 202 ? -13.706 -5.727 -9.450 1.00 91.50 202 ALA A O 1
ATOM 1481 N N . VAL A 1 203 ? -14.585 -4.678 -7.675 1.00 88.44 203 VAL A N 1
ATOM 1482 C CA . VAL A 1 203 ? -14.895 -3.417 -8.384 1.00 88.44 203 VAL A CA 1
ATOM 1483 C C . VAL A 1 203 ? -13.630 -2.800 -8.986 1.00 88.44 203 VAL A C 1
ATOM 1485 O O . VAL A 1 203 ? -13.649 -2.224 -10.078 1.00 88.44 203 VAL A O 1
ATOM 1488 N N . SER A 1 204 ? -12.500 -2.962 -8.297 1.00 75.19 204 SER A N 1
ATOM 1489 C CA . SER A 1 204 ? -11.212 -2.480 -8.777 1.00 75.19 204 SER A CA 1
ATOM 1490 C C . SER A 1 204 ? -10.689 -3.230 -10.005 1.00 75.19 204 SER A C 1
ATOM 1492 O O . SER A 1 204 ? -9.822 -2.710 -10.701 1.00 75.19 204 SER A O 1
ATOM 1494 N N . VAL A 1 205 ? -11.196 -4.420 -10.319 1.00 73.38 205 VAL A N 1
ATOM 1495 C CA . VAL A 1 205 ? -10.868 -5.129 -11.570 1.00 73.38 205 VAL A CA 1
ATOM 1496 C C . VAL A 1 205 ? -11.619 -4.528 -12.751 1.00 73.38 205 VAL A C 1
ATOM 1498 O O . VAL A 1 205 ? -11.061 -4.394 -13.836 1.00 73.38 205 VAL A O 1
ATOM 1501 N N . THR A 1 206 ? -12.883 -4.165 -12.541 1.00 70.00 206 THR A N 1
ATOM 1502 C CA . THR A 1 206 ? -13.815 -3.828 -13.622 1.00 70.00 206 THR A CA 1
ATOM 1503 C C . THR A 1 206 ? -13.854 -2.344 -13.957 1.00 70.00 206 THR A C 1
ATOM 1505 O O . THR A 1 206 ? -14.134 -1.991 -15.102 1.00 70.00 206 THR A O 1
ATOM 1508 N N . HIS A 1 207 ? -13.596 -1.466 -12.983 1.00 69.75 207 HIS A N 1
ATOM 1509 C CA . HIS A 1 207 ? -13.911 -0.043 -13.134 1.00 69.75 207 HIS A CA 1
ATOM 1510 C C . HIS A 1 207 ? -12.784 0.928 -12.799 1.00 69.75 207 HIS A C 1
ATOM 1512 O O . HIS A 1 207 ? -12.905 2.109 -13.130 1.00 69.75 207 HIS A O 1
ATOM 1518 N N . THR A 1 208 ? -11.699 0.502 -12.147 1.00 54.12 208 THR A N 1
ATOM 1519 C CA . THR A 1 208 ? -10.701 1.497 -11.737 1.00 54.12 208 THR A CA 1
ATOM 1520 C C . THR A 1 208 ? -9.867 1.983 -12.909 1.00 54.12 208 THR A C 1
ATOM 1522 O O . THR A 1 208 ? -9.229 1.183 -13.592 1.00 54.12 208 THR A O 1
ATOM 1525 N N . GLY A 1 209 ? -9.748 3.307 -13.014 1.00 47.84 209 GLY A N 1
ATOM 1526 C CA . GLY A 1 209 ? -8.705 4.010 -13.764 1.00 47.84 209 GLY A CA 1
ATOM 1527 C C . GLY A 1 209 ? -7.304 3.878 -13.148 1.00 47.84 209 GLY A C 1
ATOM 1528 O O . GLY A 1 209 ? -6.547 4.846 -13.149 1.00 47.84 209 GLY A O 1
ATOM 1529 N N . VAL A 1 210 ? -6.961 2.705 -12.601 1.00 53.59 210 VAL A N 1
ATOM 1530 C CA . VAL A 1 210 ? -5.573 2.363 -12.261 1.00 53.59 210 VAL A CA 1
ATOM 1531 C C . VAL A 1 210 ? -4.752 2.466 -13.549 1.00 53.59 210 VAL A C 1
ATOM 1533 O O . VAL A 1 210 ? -5.271 2.080 -14.601 1.00 53.59 210 VAL A O 1
ATOM 1536 N N . PRO A 1 211 ? -3.520 3.020 -13.513 1.00 55.88 211 PRO A N 1
ATOM 1537 C CA . PRO A 1 211 ? -2.685 3.108 -14.703 1.00 55.88 211 PRO A CA 1
ATOM 1538 C C . PRO A 1 211 ? -2.698 1.756 -15.428 1.00 55.88 211 PRO A C 1
ATOM 1540 O O . PRO A 1 211 ? -2.560 0.725 -14.770 1.00 55.88 211 PRO A O 1
ATOM 1543 N N . PRO A 1 212 ? -2.890 1.729 -16.757 1.00 65.94 212 PRO A N 1
ATOM 1544 C CA . PRO A 1 212 ? -3.071 0.489 -17.519 1.00 65.94 212 PRO A CA 1
ATOM 1545 C C . PRO A 1 212 ? -1.835 -0.427 -17.503 1.00 65.94 212 PRO A C 1
ATOM 1547 O O . PRO A 1 212 ? -1.827 -1.457 -18.167 1.00 65.94 212 PRO A O 1
ATOM 1550 N N . GLY A 1 213 ? -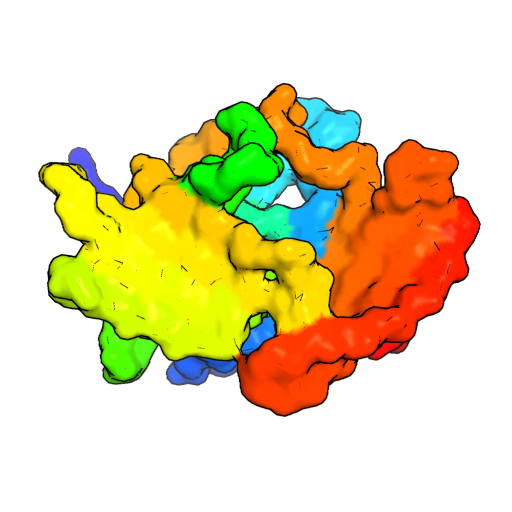0.788 -0.049 -16.771 1.00 85.06 213 GLY A N 1
ATOM 1551 C CA . GLY A 1 213 ? 0.464 -0.762 -16.668 1.00 85.06 213 GLY A CA 1
ATOM 1552 C C . GLY A 1 213 ? 0.977 -0.846 -15.230 1.00 85.06 213 GLY A C 1
ATOM 1553 O O . GLY A 1 213 ? 0.437 -0.220 -14.310 1.00 85.06 213 GLY A O 1
ATOM 1554 N N . PRO A 1 214 ? 2.028 -1.647 -15.035 1.00 92.19 214 PRO A N 1
ATOM 1555 C CA . PRO A 1 214 ? 2.640 -1.855 -13.738 1.00 92.19 214 PRO A CA 1
ATOM 1556 C C . PRO A 1 214 ? 3.219 -0.554 -13.175 1.00 92.19 214 PRO A C 1
ATOM 1558 O O . PRO A 1 214 ? 3.754 0.294 -13.899 1.00 92.19 214 PRO A O 1
ATOM 1561 N N . CYS A 1 215 ? 3.088 -0.399 -11.861 1.00 94.31 215 CYS A N 1
ATOM 1562 C CA . CYS A 1 215 ? 3.782 0.618 -11.091 1.00 94.31 215 CYS A CA 1
ATOM 1563 C C . CYS A 1 215 ? 4.188 0.081 -9.718 1.00 94.31 215 CYS A C 1
ATOM 1565 O O . CYS A 1 215 ? 3.566 -0.843 -9.186 1.00 94.31 215 CYS A O 1
ATOM 1567 N N . ALA A 1 216 ? 5.228 0.672 -9.143 1.00 96.44 216 ALA A N 1
ATOM 1568 C CA . ALA A 1 216 ? 5.707 0.378 -7.800 1.00 96.44 216 ALA A CA 1
ATOM 1569 C C . ALA A 1 216 ? 6.316 1.644 -7.194 1.00 96.44 216 ALA A C 1
ATOM 1571 O O . ALA A 1 216 ? 6.974 2.406 -7.896 1.00 96.44 216 ALA A O 1
ATOM 1572 N N . ALA A 1 217 ? 6.110 1.867 -5.904 1.00 93.50 217 ALA A N 1
ATOM 1573 C CA . ALA A 1 217 ? 6.611 3.024 -5.186 1.00 93.50 217 ALA A CA 1
ATOM 1574 C C . ALA A 1 217 ? 7.082 2.633 -3.785 1.00 93.50 217 ALA A C 1
ATOM 1576 O O . ALA A 1 217 ? 6.428 1.859 -3.087 1.00 93.50 217 ALA A O 1
ATOM 1577 N N . PHE A 1 218 ? 8.197 3.228 -3.376 1.00 92.81 218 PHE A N 1
ATOM 1578 C CA . PHE A 1 218 ? 8.689 3.233 -2.007 1.00 92.81 218 PHE A CA 1
ATOM 1579 C C . PHE A 1 218 ? 8.688 4.675 -1.513 1.00 92.81 218 PHE A C 1
ATOM 1581 O O . PHE A 1 218 ? 9.424 5.530 -2.016 1.00 92.81 218 PHE A O 1
ATOM 1588 N N . TRP A 1 219 ? 7.857 4.959 -0.518 1.00 86.38 219 TRP A N 1
ATOM 1589 C CA . TRP A 1 219 ? 7.667 6.307 0.014 1.00 86.38 219 TRP A CA 1
ATOM 1590 C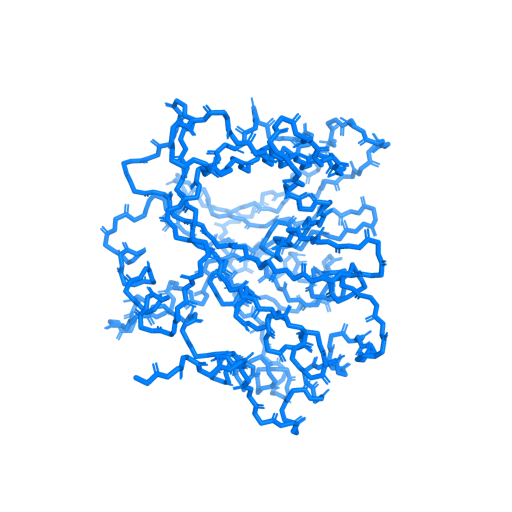 C . TRP A 1 219 ? 8.602 6.586 1.194 1.00 86.38 219 TRP A C 1
ATOM 1592 O O . TRP A 1 219 ? 8.160 7.001 2.268 1.00 86.38 219 TRP A O 1
ATOM 1602 N N . ARG A 1 220 ? 9.902 6.346 0.999 1.00 83.56 220 ARG A N 1
ATOM 1603 C CA . ARG A 1 220 ? 10.903 6.490 2.061 1.00 83.56 220 ARG A CA 1
ATOM 1604 C C . ARG A 1 220 ? 11.226 7.957 2.333 1.00 83.56 220 ARG A C 1
ATOM 1606 O O . ARG A 1 220 ? 10.970 8.852 1.526 1.00 83.56 220 ARG A O 1
ATOM 1613 N N . THR A 1 221 ? 11.800 8.220 3.501 1.00 73.12 221 THR A N 1
ATOM 1614 C CA . THR A 1 221 ? 12.347 9.538 3.854 1.00 73.12 221 THR A CA 1
ATOM 1615 C C . THR A 1 221 ? 13.865 9.415 4.003 1.00 73.12 221 THR A C 1
ATOM 1617 O O . THR A 1 221 ? 14.316 8.485 4.663 1.00 73.12 221 THR A O 1
ATOM 1620 N N . PRO A 1 222 ? 14.671 10.326 3.416 1.00 75.69 222 PRO A N 1
ATOM 1621 C CA . PRO A 1 222 ? 14.284 11.573 2.738 1.00 75.69 222 PRO A CA 1
ATOM 1622 C C . PRO A 1 222 ? 13.955 11.438 1.240 1.00 75.69 222 PRO A C 1
ATOM 1624 O O . PRO A 1 222 ? 13.652 12.449 0.604 1.00 75.69 222 PRO A O 1
ATOM 1627 N N . VAL A 1 223 ? 14.019 10.228 0.678 1.00 83.38 223 VAL A N 1
ATOM 1628 C CA . VAL A 1 223 ? 13.874 9.983 -0.763 1.00 83.38 223 VAL A CA 1
ATOM 1629 C C . VAL A 1 223 ? 12.717 9.034 -1.043 1.00 83.38 223 VAL A C 1
ATOM 1631 O O . VAL A 1 223 ? 12.749 7.887 -0.607 1.00 83.38 223 VAL A O 1
ATOM 1634 N N . ALA A 1 224 ? 11.741 9.482 -1.829 1.00 87.38 224 ALA A N 1
ATOM 1635 C CA . ALA A 1 224 ? 10.733 8.596 -2.398 1.00 87.38 224 ALA A CA 1
ATOM 1636 C C . ALA A 1 224 ? 11.155 8.171 -3.806 1.00 87.38 224 ALA A C 1
ATOM 1638 O O . ALA A 1 224 ? 11.659 8.988 -4.573 1.00 87.38 224 ALA A O 1
ATOM 1639 N N . VAL A 1 225 ? 10.929 6.910 -4.166 1.00 91.19 225 VAL A N 1
ATOM 1640 C CA . VAL A 1 225 ? 11.250 6.400 -5.504 1.00 91.19 225 VAL A CA 1
ATOM 1641 C C . VAL A 1 225 ? 10.046 5.651 -6.046 1.00 91.19 225 VAL A C 1
ATOM 1643 O O . VAL A 1 225 ? 9.494 4.796 -5.356 1.00 91.19 225 VAL A O 1
ATOM 1646 N N . ASP A 1 226 ? 9.641 5.959 -7.273 1.00 93.06 226 ASP A N 1
ATOM 1647 C CA . ASP A 1 226 ? 8.588 5.229 -7.971 1.00 93.06 226 ASP A CA 1
ATOM 1648 C C . ASP A 1 226 ? 9.019 4.807 -9.374 1.00 93.06 226 ASP A C 1
ATOM 1650 O O . ASP A 1 226 ? 9.892 5.420 -9.986 1.00 93.06 226 ASP A O 1
ATOM 1654 N N . ALA A 1 227 ? 8.411 3.735 -9.868 1.00 95.06 227 ALA A N 1
ATOM 1655 C CA . ALA A 1 227 ? 8.519 3.267 -11.235 1.00 95.06 227 ALA A CA 1
ATOM 1656 C C . ALA A 1 227 ? 7.123 3.075 -11.824 1.00 95.06 227 ALA A C 1
ATOM 1658 O O . ALA A 1 227 ? 6.198 2.646 -11.128 1.00 95.06 227 ALA A O 1
ATOM 1659 N N . PHE A 1 228 ? 6.963 3.375 -13.109 1.00 93.50 228 PHE A N 1
ATOM 1660 C CA . PHE A 1 228 ? 5.691 3.233 -13.817 1.00 93.50 228 PHE A CA 1
ATOM 1661 C C . PHE A 1 228 ? 5.908 3.071 -15.322 1.00 93.50 228 PHE A C 1
ATOM 1663 O O . PHE A 1 228 ? 6.912 3.520 -15.875 1.00 93.50 228 PHE A O 1
ATOM 1670 N N . VAL A 1 229 ? 4.933 2.451 -15.983 1.00 93.56 229 VAL A N 1
ATOM 1671 C CA . VAL A 1 229 ? 4.876 2.330 -17.446 1.00 93.56 229 VAL A CA 1
ATOM 1672 C C . VAL A 1 229 ? 4.153 3.525 -18.064 1.00 93.56 229 VAL A C 1
ATOM 1674 O O . VAL A 1 229 ? 3.111 3.964 -17.566 1.00 93.56 229 VAL A O 1
ATOM 1677 N N . HIS A 1 230 ? 4.688 4.044 -19.172 1.00 90.25 230 HIS A N 1
ATOM 1678 C CA . HIS A 1 230 ? 4.028 5.095 -19.947 1.00 90.25 230 HIS A CA 1
ATOM 1679 C C . HIS A 1 230 ? 2.887 4.524 -20.773 1.00 90.25 230 HIS A C 1
ATOM 1681 O O . HIS A 1 230 ? 2.944 3.402 -21.271 1.00 90.25 230 HIS A O 1
ATOM 1687 N N . ARG A 1 231 ? 1.868 5.348 -21.020 1.00 84.12 231 ARG A N 1
ATOM 1688 C CA . ARG A 1 231 ? 0.753 4.968 -21.895 1.00 84.12 231 ARG A CA 1
ATOM 1689 C C . ARG A 1 231 ? 1.191 4.703 -23.342 1.00 84.12 231 ARG A C 1
ATOM 1691 O O . ARG A 1 231 ? 0.572 3.888 -24.014 1.00 84.12 231 ARG A O 1
ATOM 1698 N N . GLU A 1 232 ? 2.229 5.393 -23.806 1.00 86.06 232 GLU A N 1
ATOM 1699 C CA . GLU A 1 232 ? 2.745 5.321 -25.183 1.00 86.06 232 GLU A CA 1
ATOM 1700 C C . GLU A 1 232 ? 3.843 4.255 -25.364 1.00 86.06 232 GLU A C 1
ATOM 1702 O O . GLU A 1 232 ? 4.356 4.082 -26.466 1.00 86.06 232 GLU A O 1
ATOM 1707 N N . GLY A 1 233 ? 4.177 3.513 -24.301 1.00 88.94 233 GLY A N 1
ATOM 1708 C CA . GLY A 1 233 ? 5.269 2.540 -24.281 1.00 88.94 233 GLY A CA 1
ATOM 1709 C C . GLY A 1 233 ? 6.516 3.050 -23.555 1.00 88.94 233 GLY A C 1
ATOM 1710 O O . GLY A 1 233 ? 6.718 4.251 -23.382 1.00 88.94 233 GLY A O 1
ATOM 1711 N N . GLY A 1 234 ? 7.349 2.116 -23.099 1.00 94.31 234 GLY A N 1
ATOM 1712 C CA . GLY A 1 234 ? 8.468 2.409 -22.203 1.00 94.31 234 GLY A CA 1
ATOM 1713 C C . GLY A 1 234 ? 8.055 2.531 -20.737 1.00 94.31 234 GLY A C 1
ATOM 1714 O O . GLY A 1 234 ? 6.880 2.422 -20.373 1.00 94.31 234 GLY A O 1
ATOM 1715 N N . ALA A 1 235 ? 9.043 2.749 -19.881 1.00 96.50 235 ALA A N 1
ATOM 1716 C CA . ALA A 1 235 ? 8.849 2.934 -18.450 1.00 96.50 235 ALA A CA 1
ATOM 1717 C C . ALA A 1 235 ? 9.810 3.994 -17.912 1.00 96.50 235 ALA A C 1
ATOM 1719 O O . ALA A 1 235 ? 10.804 4.329 -18.549 1.00 96.50 235 ALA A O 1
ATOM 1720 N N . ALA A 1 236 ? 9.534 4.509 -16.722 1.00 95.50 236 ALA A N 1
ATOM 1721 C CA . ALA A 1 236 ? 10.430 5.433 -16.044 1.00 95.50 236 ALA A CA 1
ATOM 1722 C C . ALA A 1 236 ? 10.565 5.087 -14.567 1.00 95.50 236 ALA A C 1
ATOM 1724 O O . ALA A 1 236 ? 9.626 4.582 -13.953 1.00 95.50 236 ALA A O 1
ATOM 1725 N N . VAL A 1 237 ? 11.720 5.436 -14.005 1.00 95.75 237 VAL A N 1
ATOM 1726 C CA . VAL A 1 237 ? 11.951 5.541 -12.564 1.00 95.75 237 VAL A CA 1
ATOM 1727 C C . VAL A 1 237 ? 12.078 7.018 -12.211 1.00 95.75 237 VAL A C 1
ATOM 1729 O O . VAL A 1 237 ? 12.807 7.758 -12.876 1.00 95.75 237 VAL A O 1
ATOM 1732 N N . ARG A 1 238 ? 11.370 7.462 -11.175 1.00 92.56 238 ARG A N 1
ATOM 1733 C CA . ARG A 1 238 ? 11.468 8.812 -10.614 1.00 92.56 238 ARG A CA 1
ATOM 1734 C C . ARG A 1 238 ? 11.974 8.733 -9.190 1.00 92.56 238 ARG A C 1
ATOM 1736 O O . ARG A 1 238 ? 11.431 7.993 -8.377 1.00 92.56 238 ARG A O 1
ATOM 1743 N N . GLU A 1 239 ? 12.985 9.533 -8.895 1.00 89.88 239 GLU A N 1
ATOM 1744 C CA . GLU A 1 239 ? 13.491 9.750 -7.545 1.00 89.88 239 GLU A CA 1
ATOM 1745 C C . GLU A 1 239 ? 13.119 11.156 -7.092 1.00 89.88 239 GLU A C 1
ATOM 1747 O O . GLU A 1 239 ? 13.547 12.130 -7.704 1.00 89.88 239 GLU A O 1
ATOM 1752 N N . TRP A 1 240 ? 12.351 11.252 -6.013 1.00 83.12 240 TRP A N 1
ATOM 1753 C CA . TRP A 1 240 ? 11.893 12.495 -5.412 1.00 83.12 240 TRP A CA 1
ATOM 1754 C C . TRP A 1 240 ? 12.683 12.765 -4.141 1.00 83.12 240 TRP A C 1
ATOM 1756 O O . TRP A 1 240 ? 12.571 12.025 -3.157 1.00 83.12 240 TRP A O 1
ATOM 1766 N N . ARG A 1 241 ? 13.452 13.851 -4.132 1.00 77.81 241 ARG A N 1
ATOM 1767 C CA . ARG A 1 241 ? 14.133 14.315 -2.920 1.00 77.81 241 ARG A CA 1
ATOM 1768 C C . ARG A 1 241 ? 13.276 15.340 -2.211 1.00 77.81 241 ARG A C 1
ATOM 1770 O O . ARG A 1 241 ? 12.736 16.258 -2.824 1.00 77.81 241 ARG A O 1
ATOM 1777 N N . ARG A 1 242 ? 13.113 15.155 -0.906 1.00 66.25 242 ARG A N 1
ATOM 1778 C CA . ARG A 1 242 ? 12.292 16.041 -0.095 1.00 66.25 242 ARG A CA 1
ATOM 1779 C C . ARG A 1 242 ? 13.089 17.287 0.303 1.00 66.25 242 ARG A C 1
ATOM 1781 O O . ARG A 1 242 ? 13.813 17.252 1.294 1.00 66.25 242 ARG A O 1
ATOM 1788 N N . ASP A 1 243 ? 12.892 18.392 -0.411 1.00 54.34 243 ASP A N 1
ATOM 1789 C CA . ASP A 1 243 ? 13.376 19.710 0.015 1.00 54.34 243 ASP A CA 1
ATOM 1790 C C . ASP A 1 243 ? 12.415 20.310 1.059 1.00 54.34 243 ASP A C 1
ATOM 1792 O O . ASP A 1 243 ? 11.456 21.029 0.768 1.00 54.34 243 ASP A O 1
ATOM 1796 N N . GLY A 1 244 ? 12.649 19.960 2.325 1.00 51.38 244 GLY A N 1
ATOM 1797 C CA . GLY A 1 244 ? 11.949 20.542 3.472 1.00 51.38 244 GLY A CA 1
ATOM 1798 C C . GLY A 1 244 ? 10.505 20.061 3.698 1.00 51.38 244 GLY A C 1
ATOM 1799 O O . GLY A 1 244 ? 10.065 19.006 3.237 1.00 51.38 244 GLY A O 1
ATOM 1800 N N . ALA A 1 245 ? 9.757 20.820 4.509 1.00 43.72 245 ALA A N 1
ATOM 1801 C CA . ALA A 1 245 ? 8.458 20.397 5.042 1.00 43.72 245 ALA A CA 1
ATOM 1802 C C . ALA A 1 245 ? 7.313 20.396 4.005 1.00 43.72 245 ALA A C 1
ATOM 1804 O O . ALA A 1 245 ? 6.337 19.666 4.198 1.00 43.72 245 ALA A O 1
ATOM 1805 N N . GLN A 1 246 ? 7.431 21.172 2.919 1.00 45.31 246 GLN A N 1
ATOM 1806 C CA . GLN A 1 246 ? 6.360 21.409 1.934 1.00 45.31 246 GLN A CA 1
ATOM 1807 C C . GLN A 1 246 ? 6.835 21.550 0.464 1.00 45.31 246 GLN A C 1
ATOM 1809 O O . GLN A 1 246 ? 6.001 21.779 -0.407 1.00 45.31 246 GLN A O 1
ATOM 1814 N N . GLY A 1 247 ? 8.130 21.427 0.149 1.00 46.69 247 GLY A N 1
ATOM 1815 C CA . GLY A 1 247 ? 8.666 21.773 -1.177 1.00 46.69 247 GLY A CA 1
ATOM 1816 C C . GLY A 1 247 ? 8.485 20.686 -2.238 1.00 46.69 247 GLY A C 1
ATOM 1817 O O . GLY A 1 247 ? 8.694 19.504 -1.966 1.00 46.69 247 GLY A O 1
ATOM 1818 N N . ALA A 1 248 ? 8.096 21.090 -3.449 1.00 49.19 248 ALA A N 1
ATOM 1819 C CA . ALA A 1 248 ? 8.071 20.253 -4.642 1.00 49.19 248 ALA A CA 1
ATOM 1820 C C . ALA A 1 248 ? 9.438 19.593 -4.850 1.00 49.19 248 ALA A C 1
ATOM 1822 O O . ALA A 1 248 ? 10.410 20.271 -5.161 1.00 49.19 248 ALA A O 1
ATOM 1823 N N . GLY A 1 249 ? 9.524 18.281 -4.629 1.00 55.69 249 GLY A N 1
ATOM 1824 C CA . GLY A 1 249 ? 10.762 17.560 -4.891 1.00 55.69 249 GLY A CA 1
ATOM 1825 C C . GLY A 1 249 ? 11.065 17.593 -6.383 1.00 55.69 249 GLY A C 1
ATOM 1826 O O . GLY A 1 249 ? 10.183 17.306 -7.196 1.00 55.69 249 GLY A O 1
ATOM 1827 N N . GLU A 1 250 ? 12.298 17.932 -6.748 1.00 59.34 250 GLU A N 1
ATOM 1828 C CA . GLU A 1 250 ? 12.781 17.692 -8.103 1.00 59.34 250 GLU A CA 1
ATOM 1829 C C . GLU A 1 250 ? 12.835 16.174 -8.315 1.00 59.34 250 GLU A C 1
ATOM 1831 O O . GLU A 1 250 ? 13.460 15.448 -7.535 1.00 59.34 250 GLU A O 1
ATOM 1836 N N . ALA A 1 251 ? 12.125 15.685 -9.334 1.00 72.94 251 ALA A N 1
ATOM 1837 C CA . ALA A 1 251 ? 12.266 14.302 -9.758 1.00 72.94 251 ALA A CA 1
ATOM 1838 C C . ALA A 1 251 ? 13.472 14.183 -10.678 1.00 72.94 251 ALA A C 1
ATOM 1840 O O . ALA A 1 251 ? 13.432 14.667 -11.811 1.00 72.94 251 ALA A O 1
ATOM 1841 N N . VAL A 1 252 ? 14.483 13.426 -10.258 1.00 86.62 252 VAL A N 1
ATOM 1842 C CA . VAL A 1 252 ? 15.401 12.845 -11.238 1.00 86.62 252 VAL A CA 1
ATOM 1843 C C . VAL A 1 252 ? 14.655 11.699 -11.904 1.00 86.62 252 VAL A C 1
ATOM 1845 O O . VAL A 1 252 ? 14.366 10.675 -11.280 1.00 86.62 252 VAL A O 1
ATOM 1848 N N . ARG A 1 253 ? 14.302 11.899 -13.173 1.00 92.25 253 ARG A N 1
ATOM 1849 C CA . ARG A 1 253 ? 13.611 10.906 -13.992 1.00 92.25 253 ARG A CA 1
ATOM 1850 C C . ARG A 1 253 ? 14.613 10.170 -14.872 1.00 92.25 253 ARG A C 1
ATOM 1852 O O . ARG A 1 253 ? 15.416 10.786 -15.566 1.00 92.25 253 ARG A O 1
ATOM 1859 N N . THR A 1 254 ? 14.543 8.848 -14.854 1.00 96.44 254 THR A N 1
ATOM 1860 C CA . THR A 1 254 ? 15.345 7.965 -15.700 1.00 96.44 254 THR A CA 1
ATOM 1861 C C . THR A 1 254 ? 14.405 7.118 -16.540 1.00 96.44 254 THR A C 1
ATOM 1863 O O . THR A 1 254 ? 13.577 6.393 -15.993 1.00 96.44 254 THR A O 1
ATOM 1866 N N . GLU A 1 255 ? 14.511 7.246 -17.860 1.00 97.19 255 GLU A N 1
ATOM 1867 C CA . GLU A 1 255 ? 13.732 6.453 -18.811 1.00 97.19 255 GLU A CA 1
ATOM 1868 C C . GLU A 1 255 ? 14.340 5.070 -19.007 1.00 97.19 255 GLU A C 1
ATOM 1870 O O . GLU A 1 255 ? 15.559 4.895 -18.979 1.00 97.19 255 GLU A O 1
ATOM 1875 N N . HIS A 1 256 ? 13.466 4.108 -19.270 1.00 97.88 256 HIS A N 1
ATOM 1876 C CA . HIS A 1 256 ? 13.783 2.711 -19.505 1.00 97.88 256 HIS A CA 1
ATOM 1877 C C . HIS A 1 256 ? 12.959 2.185 -20.688 1.00 97.88 256 HIS A C 1
ATOM 1879 O O . HIS A 1 256 ? 11.839 2.652 -20.922 1.00 97.88 256 HIS A O 1
ATOM 1885 N N . PRO A 1 257 ? 13.484 1.205 -21.445 1.00 96.94 257 PRO A N 1
ATOM 1886 C CA . PRO A 1 257 ? 12.788 0.661 -22.610 1.00 96.94 257 PRO A CA 1
ATOM 1887 C C . PRO A 1 257 ? 11.497 -0.087 -22.249 1.00 96.94 257 PRO A C 1
ATOM 1889 O O . PRO A 1 257 ? 10.580 -0.143 -23.065 1.00 96.94 257 PRO A O 1
ATOM 1892 N N . ASP A 1 258 ? 11.413 -0.655 -21.045 1.00 96.81 258 ASP A N 1
ATOM 1893 C CA . ASP A 1 258 ? 10.293 -1.472 -20.586 1.00 96.81 258 ASP A CA 1
ATOM 1894 C C . ASP A 1 258 ? 10.215 -1.551 -19.048 1.00 96.81 258 ASP A C 1
ATOM 1896 O O . ASP A 1 258 ? 11.057 -1.010 -18.323 1.00 96.81 258 ASP A O 1
ATOM 1900 N N . TRP A 1 259 ? 9.167 -2.217 -18.547 1.00 96.38 259 TRP A N 1
ATOM 1901 C CA . TRP A 1 259 ? 8.966 -2.433 -17.113 1.00 96.38 259 TRP A CA 1
ATOM 1902 C C . TRP A 1 259 ? 10.097 -3.232 -16.449 1.00 96.38 259 TRP A C 1
ATOM 1904 O O . TRP A 1 259 ? 10.594 -2.748 -15.435 1.00 96.38 259 TRP A O 1
ATOM 1914 N N . PRO A 1 260 ? 10.559 -4.386 -16.977 1.00 97.50 260 PRO A N 1
ATOM 1915 C CA . PRO A 1 260 ? 11.661 -5.129 -16.363 1.00 97.50 260 PRO A CA 1
ATOM 1916 C C . PRO A 1 260 ? 12.919 -4.285 -16.115 1.00 97.50 260 PRO A C 1
ATOM 1918 O O . PRO A 1 260 ? 13.512 -4.371 -15.036 1.00 97.50 260 PRO A O 1
ATOM 1921 N N . ALA A 1 261 ? 13.309 -3.428 -17.066 1.00 97.75 261 ALA A N 1
ATOM 1922 C CA . ALA A 1 261 ? 14.445 -2.526 -16.890 1.00 97.75 261 ALA A CA 1
ATOM 1923 C C . ALA A 1 261 ? 14.197 -1.480 -15.785 1.00 97.75 261 ALA A C 1
ATOM 1925 O O . ALA A 1 261 ? 15.066 -1.276 -14.929 1.00 97.75 261 ALA A O 1
ATOM 1926 N N . ALA A 1 262 ? 13.005 -0.873 -15.751 1.00 97.69 262 ALA A N 1
ATOM 1927 C CA . ALA A 1 262 ? 12.628 0.085 -14.710 1.00 97.69 262 ALA A CA 1
ATOM 1928 C C . ALA A 1 262 ? 12.514 -0.558 -13.317 1.00 97.69 262 ALA A C 1
ATOM 1930 O O . ALA A 1 262 ? 13.001 0.013 -12.344 1.00 97.69 262 ALA A O 1
ATOM 1931 N N . ALA A 1 263 ? 11.927 -1.752 -13.206 1.00 97.38 263 ALA A N 1
ATOM 1932 C CA . ALA A 1 263 ? 11.795 -2.496 -11.954 1.00 97.38 263 ALA A CA 1
ATOM 1933 C C . ALA A 1 263 ? 13.165 -2.907 -11.394 1.00 97.38 263 ALA A C 1
ATOM 1935 O O . ALA A 1 263 ? 13.426 -2.746 -10.199 1.00 97.38 263 ALA A O 1
ATOM 1936 N N . ALA A 1 264 ? 14.085 -3.348 -12.261 1.00 97.62 264 ALA A N 1
ATOM 1937 C CA . ALA A 1 264 ? 15.463 -3.631 -11.871 1.00 97.62 264 ALA A CA 1
ATOM 1938 C C . ALA A 1 264 ? 16.200 -2.366 -11.394 1.00 97.62 264 ALA A C 1
ATOM 1940 O O . ALA A 1 264 ? 16.966 -2.429 -10.431 1.00 97.62 264 ALA A O 1
ATOM 1941 N N . ASP A 1 265 ? 15.983 -1.216 -12.042 1.00 97.94 265 ASP A N 1
ATOM 1942 C CA . ASP A 1 265 ? 16.557 0.060 -11.604 1.00 97.94 265 ASP A CA 1
ATOM 1943 C C . ASP A 1 265 ? 15.988 0.542 -10.271 1.00 97.94 265 ASP A C 1
ATOM 1945 O O . ASP A 1 265 ? 16.756 0.851 -9.357 1.00 97.94 265 ASP A O 1
ATOM 1949 N N . LEU A 1 266 ? 14.662 0.517 -10.118 1.00 96.81 266 LEU A N 1
ATOM 1950 C CA . LEU A 1 266 ? 13.993 0.790 -8.849 1.00 96.81 266 LEU A CA 1
ATOM 1951 C C . LEU A 1 266 ? 14.576 -0.091 -7.742 1.00 96.81 266 LEU A C 1
ATOM 1953 O O . LEU A 1 266 ? 14.996 0.425 -6.706 1.00 96.81 266 LEU A O 1
ATOM 1957 N N . GLY A 1 267 ? 14.678 -1.399 -7.993 1.00 95.88 267 GLY A N 1
ATOM 1958 C CA . GLY A 1 267 ? 15.163 -2.354 -7.010 1.00 95.88 267 GLY A CA 1
ATOM 1959 C C . GLY A 1 267 ? 16.608 -2.117 -6.577 1.00 95.88 267 GLY A C 1
ATOM 1960 O O . GLY A 1 267 ? 16.918 -2.239 -5.392 1.00 95.88 267 GLY A O 1
ATOM 1961 N N . ARG A 1 268 ? 17.486 -1.685 -7.495 1.00 96.31 268 ARG A N 1
ATOM 1962 C CA . ARG A 1 268 ? 18.855 -1.265 -7.146 1.00 96.31 268 ARG A CA 1
ATOM 1963 C C . ARG A 1 268 ? 18.877 -0.017 -6.266 1.00 96.31 268 ARG A C 1
ATOM 1965 O O . ARG A 1 268 ? 19.655 0.021 -5.318 1.00 96.31 268 ARG A O 1
ATOM 1972 N N . ARG A 1 269 ? 18.041 0.988 -6.556 1.00 94.62 269 ARG A N 1
ATOM 1973 C CA . ARG A 1 269 ? 17.997 2.247 -5.783 1.00 94.62 269 ARG A CA 1
ATOM 1974 C C . ARG A 1 269 ? 17.506 2.037 -4.355 1.00 94.62 269 ARG A C 1
ATOM 1976 O O . ARG A 1 269 ? 17.968 2.712 -3.442 1.00 94.62 269 ARG A O 1
ATOM 1983 N N . VAL A 1 270 ? 16.569 1.109 -4.173 1.00 93.31 270 VAL A N 1
ATOM 1984 C CA . VAL A 1 270 ? 15.891 0.884 -2.889 1.00 93.31 270 VAL A CA 1
ATOM 1985 C C . VAL A 1 270 ? 16.399 -0.363 -2.148 1.00 93.31 270 VAL A C 1
ATOM 1987 O O . VAL A 1 270 ? 16.048 -0.572 -0.989 1.00 93.31 270 VAL A O 1
ATOM 1990 N N . GLY A 1 271 ? 17.237 -1.197 -2.766 1.00 93.69 271 GLY A N 1
ATOM 1991 C CA . GLY A 1 271 ? 17.765 -2.418 -2.145 1.00 93.69 271 GLY A CA 1
ATOM 1992 C C . GLY A 1 271 ? 16.729 -3.536 -1.954 1.00 93.69 271 GLY A C 1
ATOM 1993 O O . GLY A 1 271 ? 16.964 -4.459 -1.177 1.00 93.69 271 GLY A O 1
ATOM 1994 N N . VAL A 1 272 ? 15.588 -3.466 -2.649 1.00 91.81 272 VAL A N 1
ATOM 1995 C CA . VAL A 1 272 ? 14.520 -4.480 -2.632 1.00 91.81 272 VAL A CA 1
ATOM 1996 C C . VAL A 1 272 ? 14.213 -4.858 -4.074 1.00 91.81 272 VAL A C 1
ATOM 1998 O O . VAL A 1 272 ? 13.851 -3.996 -4.862 1.00 91.81 272 VAL A O 1
ATOM 2001 N N . ALA A 1 273 ? 14.362 -6.130 -4.446 1.00 95.00 273 ALA A N 1
ATOM 2002 C CA . ALA A 1 273 ? 14.010 -6.577 -5.794 1.00 95.00 273 ALA A CA 1
ATOM 2003 C C . ALA A 1 273 ? 12.498 -6.416 -6.036 1.00 95.00 273 ALA A C 1
ATOM 2005 O O . ALA A 1 273 ? 11.705 -6.810 -5.182 1.00 95.00 273 ALA A O 1
ATOM 2006 N N . VAL A 1 274 ? 12.109 -5.870 -7.193 1.00 95.31 274 VAL A N 1
ATOM 2007 C CA . VAL A 1 274 ? 10.709 -5.609 -7.579 1.00 95.31 274 VAL A CA 1
ATOM 2008 C C . VAL A 1 274 ? 10.363 -6.413 -8.833 1.00 95.31 274 VAL A C 1
ATOM 2010 O O . VAL A 1 274 ? 11.187 -6.479 -9.747 1.00 95.31 274 VAL A O 1
ATOM 2013 N N . ALA A 1 275 ? 9.189 -7.051 -8.833 1.00 92.06 275 ALA A N 1
ATOM 2014 C CA . ALA A 1 275 ? 8.648 -7.829 -9.955 1.00 92.06 275 ALA A CA 1
ATOM 2015 C C . ALA A 1 275 ? 8.062 -6.938 -11.060 1.00 92.06 275 ALA A C 1
ATOM 2017 O O . ALA A 1 275 ? 7.402 -5.928 -10.725 1.00 92.06 275 ALA A O 1
#

Radius of gyration: 17.72 Å; chains: 1; bounding box: 44×39×47 Å

Organism: NCBI:txid467976